Protein AF-A0A8H3UYU3-F1 (afdb_monomer_lite)

Sequence (303 aa):
MRRSTRKAIRHVLFFLLVLFLVIYLTTPTTPTSSKTFPWTKVQYKTTSTTLPPAQGKCPDLTSASKPALVVASVQADDKAWLIPLSKKYHTCIYTADTPPHPKEEEKTEEYLKTPKNRGNEAMTYLTFLIDNYSNIPHAGVVFVHGSRFAWHNDHPQYDNLALLRDLNIESALGEGRSYHSLRCDWSLSTCPSDVKPQGSLENKVQAALVPYDNRAVSDSLVPKSLARIFGNGVVPDAEMARSDTLKSQCCAQFVVSRAGIHQHSQGEYVALRQWLLDEGPGAATGNDKHAGRVLSYVWHIFF

InterPro domains:
  IPR021838 Protein of unknown function DUF3431 [PF11913] (69-303)

Foldseek 3Di:
DPPVVVVVVVVVVVVVVVVVVCCVQPVPPPPDPDQDFLQLFFPADFPDPDFDDQQQQQPPQAQAAAAEEQEQEAPPFDQVLCVVVVVRHSYRYEHEPDDPDDPPVPPDVRHGYFSHSFLGQLSSVLSCCQNCVNGRYQLWYWYYYRHQADPQQPDPRSGVSVLSVPDDSCVQCDPPRFKDASGPDCPPWQPDPPRAALCAPVLVVCCVVPVVPLVSVLSVCLQLLQCCGRVVVPDPSSGDDNRDHQTDDADQTMIGGSVLSVSYDSVSSSSLSSLGVHDDDSHADRDSSSSNRSVRSCVVVSD

Radius of gyration: 22.81 Å; chains: 1; bounding box: 74×45×66 Å

Organism: Venturia inaequalis (NCBI:txid5025)

Structure (mmCIF, N/CA/C/O backbone):
data_AF-A0A8H3UYU3-F1
#
_entry.id   AF-A0A8H3UYU3-F1
#
loop_
_atom_site.group_PDB
_atom_site.id
_atom_site.type_symbol
_atom_site.label_atom_id
_atom_site.label_alt_id
_atom_site.label_comp_id
_atom_site.label_asym_id
_atom_site.label_entity_id
_atom_site.label_seq_id
_atom_site.pdbx_PDB_ins_code
_atom_site.Cartn_x
_atom_site.Cartn_y
_atom_site.Cartn_z
_atom_site.occupancy
_atom_site.B_iso_or_equiv
_atom_site.auth_seq_id
_atom_site.auth_comp_id
_atom_site.auth_asym_id
_atom_site.auth_atom_id
_atom_site.pdbx_PDB_model_num
ATOM 1 N N . MET A 1 1 ? 51.158 5.345 -40.116 1.00 57.22 1 MET A N 1
ATOM 2 C CA . MET A 1 1 ? 49.944 4.564 -40.477 1.00 57.22 1 MET A CA 1
ATOM 3 C C . MET A 1 1 ? 49.272 5.158 -41.707 1.00 57.22 1 MET A C 1
ATOM 5 O O . MET A 1 1 ? 48.954 6.343 -41.689 1.00 57.22 1 MET A O 1
ATOM 9 N N . ARG A 1 2 ? 49.029 4.353 -42.753 1.00 66.56 2 ARG A N 1
ATOM 10 C CA . ARG A 1 2 ? 48.279 4.778 -43.949 1.00 66.56 2 ARG A CA 1
ATOM 11 C C . ARG A 1 2 ? 46.836 5.153 -43.569 1.00 66.56 2 ARG A C 1
ATOM 13 O O . ARG A 1 2 ? 46.230 4.532 -42.698 1.00 66.56 2 ARG A O 1
ATOM 20 N N . ARG A 1 3 ? 46.271 6.171 -44.230 1.00 69.75 3 ARG A N 1
ATOM 21 C CA . ARG A 1 3 ? 44.915 6.715 -43.976 1.00 69.75 3 ARG A CA 1
ATOM 22 C C . ARG A 1 3 ? 43.816 5.639 -44.042 1.00 69.75 3 ARG A C 1
ATOM 24 O O . ARG A 1 3 ? 42.848 5.718 -43.292 1.00 69.75 3 ARG A O 1
ATOM 31 N N . SER A 1 4 ? 44.010 4.617 -44.879 1.00 72.94 4 SER A N 1
ATOM 32 C CA . SER A 1 4 ? 43.146 3.431 -44.984 1.00 72.94 4 SER A CA 1
ATOM 33 C C . SER A 1 4 ? 43.140 2.587 -43.698 1.00 72.94 4 SER A C 1
ATOM 35 O O . SER A 1 4 ? 42.078 2.303 -43.151 1.00 72.94 4 SER A O 1
ATOM 37 N N . THR A 1 5 ? 44.313 2.309 -43.119 1.00 77.44 5 THR A N 1
ATOM 38 C CA . THR A 1 5 ? 44.453 1.551 -41.863 1.00 77.44 5 THR A CA 1
ATOM 39 C C . THR A 1 5 ? 43.766 2.254 -40.688 1.00 77.44 5 THR A C 1
ATOM 41 O O . THR A 1 5 ? 43.116 1.610 -39.873 1.00 77.44 5 THR A O 1
ATOM 44 N N . ARG A 1 6 ? 43.835 3.595 -40.622 1.00 78.56 6 ARG A N 1
ATOM 45 C CA . ARG A 1 6 ? 43.120 4.385 -39.599 1.00 78.56 6 ARG A CA 1
ATOM 46 C C . ARG A 1 6 ? 41.596 4.296 -39.742 1.00 78.56 6 ARG A C 1
ATOM 48 O O . ARG A 1 6 ? 40.905 4.273 -38.730 1.00 78.56 6 ARG A O 1
ATOM 55 N N . LYS A 1 7 ? 41.064 4.249 -40.970 1.00 82.62 7 LYS A N 1
ATOM 56 C CA . LYS A 1 7 ? 39.621 4.061 -41.213 1.00 82.62 7 LYS A CA 1
ATOM 57 C C . LYS A 1 7 ? 39.169 2.652 -40.823 1.00 82.62 7 LYS A C 1
ATOM 59 O O . LYS A 1 7 ? 38.184 2.525 -40.109 1.00 82.62 7 LYS A O 1
ATOM 64 N N . ALA A 1 8 ? 39.921 1.624 -41.216 1.00 87.94 8 ALA A N 1
ATOM 65 C CA . ALA A 1 8 ? 39.623 0.237 -40.863 1.00 87.94 8 ALA A CA 1
ATOM 66 C C . ALA A 1 8 ? 39.569 0.031 -39.339 1.00 87.94 8 ALA A C 1
ATOM 68 O O . ALA A 1 8 ? 38.596 -0.516 -38.832 1.00 87.94 8 ALA A O 1
ATOM 69 N N . ILE A 1 9 ? 40.544 0.569 -38.597 1.00 90.88 9 ILE A N 1
ATOM 70 C CA . ILE A 1 9 ? 40.553 0.500 -37.127 1.00 90.88 9 ILE A CA 1
ATOM 71 C C . ILE A 1 9 ? 39.320 1.185 -36.525 1.00 90.88 9 ILE A C 1
ATOM 73 O O . ILE A 1 9 ? 38.712 0.639 -35.612 1.00 90.88 9 ILE A O 1
ATOM 77 N N . ARG A 1 10 ? 38.895 2.343 -37.051 1.00 90.81 10 ARG A N 1
ATOM 78 C CA . ARG A 1 10 ? 37.675 3.021 -36.573 1.00 90.81 10 ARG A CA 1
ATOM 79 C C . ARG A 1 10 ? 36.416 2.181 -36.795 1.00 90.81 10 ARG A C 1
ATOM 81 O O . ARG A 1 10 ? 35.578 2.134 -35.902 1.00 90.81 10 ARG A O 1
ATOM 88 N N . HIS A 1 11 ? 36.289 1.514 -37.942 1.00 92.75 11 HIS A N 1
ATOM 89 C CA . HIS A 1 11 ? 35.148 0.634 -38.214 1.00 92.75 11 HIS A CA 1
ATOM 90 C C . HIS A 1 11 ? 35.149 -0.610 -37.323 1.00 92.75 11 HIS A C 1
ATOM 92 O O . HIS A 1 11 ? 34.101 -0.966 -36.798 1.00 92.75 11 HIS A O 1
ATOM 98 N N . VAL A 1 12 ? 36.315 -1.222 -37.094 1.00 94.62 12 VAL A N 1
ATOM 99 C CA . VAL A 1 12 ? 36.448 -2.372 -36.186 1.00 94.62 12 VAL A CA 1
ATOM 100 C C . VAL A 1 12 ? 36.109 -1.975 -34.751 1.00 94.62 12 VAL A C 1
ATOM 102 O O . VAL A 1 12 ? 35.332 -2.665 -34.105 1.00 94.62 12 VAL A O 1
ATOM 105 N N . LEU A 1 13 ? 36.617 -0.840 -34.262 1.00 94.56 13 LEU A N 1
ATOM 106 C CA . LEU A 1 13 ? 36.287 -0.345 -32.922 1.00 94.56 13 LEU A CA 1
ATOM 107 C C . LEU A 1 13 ? 34.793 -0.040 -32.776 1.00 94.56 13 LEU A C 1
ATOM 109 O O . LEU A 1 13 ? 34.201 -0.391 -31.761 1.00 94.56 13 LEU A O 1
ATOM 113 N N . PHE A 1 14 ? 34.174 0.571 -33.789 1.00 95.12 14 PHE A N 1
ATOM 114 C CA . PHE A 1 14 ? 32.733 0.815 -33.787 1.00 95.12 14 PHE A CA 1
ATOM 115 C C . PHE A 1 14 ? 31.937 -0.495 -33.775 1.00 95.12 14 PHE A C 1
ATOM 117 O O . PHE A 1 14 ? 31.020 -0.640 -32.975 1.00 95.12 14 PHE A O 1
ATOM 124 N N . PHE A 1 15 ? 32.318 -1.471 -34.603 1.00 95.12 15 PHE A N 1
ATOM 125 C CA . PHE A 1 15 ? 31.689 -2.790 -34.621 1.00 95.12 15 PHE A CA 1
ATOM 126 C C . PHE A 1 15 ? 31.822 -3.506 -33.274 1.00 95.12 15 PHE A C 1
ATOM 128 O O . PHE A 1 15 ? 30.828 -4.001 -32.759 1.00 95.12 15 PHE A O 1
ATOM 135 N N . LEU A 1 16 ? 33.014 -3.514 -32.671 1.00 95.38 16 LEU A N 1
ATOM 136 C CA . LEU A 1 16 ? 33.240 -4.117 -31.356 1.00 95.38 16 LEU A CA 1
ATOM 137 C C . LEU A 1 16 ? 32.441 -3.411 -30.258 1.00 95.38 16 LEU A C 1
ATOM 139 O O . LEU A 1 16 ? 31.923 -4.081 -29.373 1.00 95.38 16 LEU A O 1
ATOM 143 N N . LEU A 1 17 ? 32.297 -2.086 -30.326 1.00 95.38 17 LEU A N 1
ATOM 144 C CA . LEU A 1 17 ? 31.480 -1.324 -29.383 1.00 95.38 17 LEU A CA 1
ATOM 145 C C . LEU A 1 17 ? 29.992 -1.654 -29.529 1.00 95.38 17 LEU A C 1
ATOM 147 O O . LEU A 1 17 ? 29.320 -1.870 -28.525 1.00 95.38 17 LEU A O 1
ATOM 151 N N . VAL A 1 18 ? 29.483 -1.738 -30.762 1.00 93.69 18 VAL A N 1
ATOM 152 C CA . VAL A 1 18 ? 28.097 -2.152 -31.027 1.00 93.69 18 VAL A CA 1
ATOM 153 C C . VAL A 1 18 ? 27.876 -3.599 -30.591 1.00 93.69 18 VAL A C 1
ATOM 155 O O . VAL A 1 18 ? 26.893 -3.881 -29.919 1.00 93.69 18 VAL A O 1
ATOM 158 N N . LEU A 1 19 ? 28.799 -4.507 -30.908 1.00 92.50 19 LEU A N 1
ATOM 159 C CA . LEU A 1 19 ? 28.721 -5.910 -30.513 1.00 92.50 19 LEU A CA 1
ATOM 160 C C . LEU A 1 19 ? 28.755 -6.062 -28.989 1.00 92.50 19 LEU A C 1
ATOM 162 O O . LEU A 1 19 ? 27.924 -6.770 -28.433 1.00 92.50 19 LEU A O 1
ATOM 166 N N . PHE A 1 20 ? 29.660 -5.358 -28.307 1.00 91.50 20 PHE A N 1
ATOM 167 C CA . PHE A 1 20 ? 29.712 -5.322 -26.848 1.00 91.50 20 PHE A CA 1
ATOM 168 C C . PHE A 1 20 ? 28.412 -4.775 -26.259 1.00 91.50 20 PHE A C 1
ATOM 170 O O . PHE A 1 20 ? 27.893 -5.355 -25.312 1.00 91.50 20 PHE A O 1
ATOM 177 N N . LEU A 1 21 ? 27.857 -3.701 -26.829 1.00 87.88 21 LEU A N 1
ATOM 178 C CA . LEU A 1 21 ? 26.581 -3.141 -26.394 1.00 87.88 21 LEU A CA 1
ATOM 179 C C . LEU A 1 21 ? 25.443 -4.154 -26.569 1.00 87.88 21 LEU A C 1
ATOM 181 O O . LEU A 1 21 ? 24.669 -4.354 -25.641 1.00 87.88 21 LEU A O 1
ATOM 185 N N . VAL A 1 22 ? 25.357 -4.821 -27.723 1.00 84.75 22 VAL A N 1
ATOM 186 C CA . VAL A 1 22 ? 24.345 -5.854 -27.987 1.00 84.75 22 VAL A CA 1
ATOM 187 C C . VAL A 1 22 ? 24.498 -7.004 -27.001 1.00 84.75 22 VAL A C 1
ATOM 189 O O . VAL A 1 22 ? 23.516 -7.374 -26.369 1.00 84.75 22 VAL A O 1
ATOM 192 N N . ILE A 1 23 ? 25.712 -7.522 -26.797 1.00 82.94 23 ILE A N 1
ATOM 193 C CA . ILE A 1 23 ? 25.981 -8.578 -25.814 1.00 82.94 23 ILE A CA 1
ATOM 194 C C . ILE A 1 23 ? 25.587 -8.094 -24.416 1.00 82.94 23 ILE A C 1
ATOM 196 O O . ILE A 1 23 ? 24.805 -8.756 -23.754 1.00 82.94 23 ILE A O 1
ATOM 200 N N . TYR A 1 24 ? 26.024 -6.919 -23.972 1.00 81.31 24 TYR A N 1
ATOM 201 C CA . TYR A 1 24 ? 25.683 -6.384 -22.651 1.00 81.31 24 TYR A CA 1
ATOM 202 C C . TYR A 1 24 ? 24.169 -6.197 -22.445 1.00 81.31 24 TYR A C 1
ATOM 204 O O . TYR A 1 24 ? 23.663 -6.420 -21.348 1.00 81.31 24 TYR A O 1
ATOM 212 N N . LEU A 1 25 ? 23.438 -5.797 -23.489 1.00 73.94 25 LEU A N 1
ATOM 213 C CA . LEU A 1 25 ? 21.986 -5.610 -23.438 1.00 73.94 25 LEU A CA 1
ATOM 214 C C . LEU A 1 25 ? 21.196 -6.923 -23.530 1.00 73.94 25 LEU A C 1
ATOM 216 O O . LEU A 1 25 ? 20.076 -6.974 -23.029 1.00 73.94 25 LEU A O 1
ATOM 220 N N . THR A 1 26 ? 21.748 -7.952 -24.179 1.00 70.88 26 THR A N 1
ATOM 221 C CA . THR A 1 26 ? 21.052 -9.223 -24.453 1.00 70.88 26 THR A CA 1
ATOM 222 C C . THR A 1 26 ? 21.511 -10.380 -23.583 1.00 70.88 26 THR A C 1
ATOM 224 O O . THR A 1 26 ? 20.777 -11.357 -23.487 1.00 70.88 26 THR A O 1
ATOM 227 N N . THR A 1 27 ? 22.681 -10.294 -22.945 1.00 69.12 27 THR A N 1
ATOM 228 C CA . THR A 1 27 ? 23.177 -11.344 -22.053 1.00 69.12 27 THR A CA 1
ATOM 229 C C . THR A 1 27 ? 22.272 -11.362 -20.827 1.00 69.12 27 THR A C 1
ATOM 231 O O . THR A 1 27 ? 22.306 -10.410 -20.039 1.00 69.12 27 THR A O 1
ATOM 234 N N . PRO A 1 28 ? 21.446 -12.408 -20.645 1.00 59.50 28 PRO A N 1
ATOM 235 C CA . PRO A 1 28 ? 20.700 -12.544 -19.414 1.00 59.50 28 PRO A CA 1
ATOM 236 C C . PRO A 1 28 ? 21.730 -12.719 -18.301 1.00 59.50 28 PRO A C 1
ATOM 238 O O . PRO A 1 28 ? 22.610 -13.577 -18.393 1.00 59.50 28 PRO A O 1
ATOM 241 N N . THR A 1 29 ? 21.655 -11.900 -17.253 1.00 60.38 29 THR A N 1
ATOM 242 C CA . THR A 1 29 ? 22.331 -12.227 -15.999 1.00 60.38 29 THR A CA 1
ATOM 243 C C . THR A 1 29 ? 21.818 -13.604 -15.605 1.00 60.38 29 THR A C 1
ATOM 245 O O . THR A 1 29 ? 20.624 -13.766 -15.357 1.00 60.38 29 THR A O 1
ATOM 248 N N . THR A 1 30 ? 22.689 -14.611 -15.662 1.00 52.09 30 THR A N 1
ATOM 249 C CA . THR A 1 30 ? 22.363 -15.993 -15.303 1.00 52.09 30 THR A CA 1
ATOM 250 C C . THR A 1 30 ? 21.593 -15.989 -13.984 1.00 52.09 30 THR A C 1
ATOM 252 O O . THR A 1 30 ? 22.063 -15.339 -13.046 1.00 52.09 30 THR A O 1
ATOM 255 N N . PRO A 1 31 ? 20.437 -16.672 -13.883 1.00 49.88 31 PRO A N 1
ATOM 256 C CA . PRO A 1 31 ? 19.705 -16.784 -12.630 1.00 49.88 31 PRO A CA 1
ATOM 257 C C . PRO A 1 31 ? 20.516 -17.673 -11.682 1.00 49.88 31 PRO A C 1
ATOM 259 O O . PRO A 1 31 ? 20.350 -18.888 -11.620 1.00 49.88 31 PRO A O 1
ATOM 262 N N . THR A 1 32 ? 21.476 -17.075 -10.990 1.00 50.34 32 THR A N 1
ATOM 263 C CA . THR A 1 32 ? 22.204 -17.703 -9.895 1.00 50.34 32 THR A CA 1
ATOM 264 C C . THR A 1 32 ? 21.312 -17.676 -8.669 1.00 50.34 32 THR A C 1
ATOM 266 O O . THR A 1 32 ? 21.098 -16.595 -8.130 1.00 50.34 32 THR A O 1
ATOM 269 N N . SER A 1 33 ? 20.826 -18.856 -8.265 1.00 57.41 33 SER A N 1
ATOM 270 C CA . SER A 1 33 ? 20.099 -19.122 -7.013 1.00 57.41 33 SER A CA 1
ATOM 271 C C . SER A 1 33 ? 18.907 -18.188 -6.726 1.00 57.41 33 SER A C 1
ATOM 273 O O . SER A 1 33 ? 18.577 -17.276 -7.480 1.00 57.41 33 SER A O 1
ATOM 275 N N . SER A 1 34 ? 18.160 -18.455 -5.655 1.00 68.56 34 SER A N 1
ATOM 276 C CA . SER A 1 34 ? 17.159 -17.512 -5.158 1.00 68.56 34 SER A CA 1
ATOM 277 C C . SER A 1 34 ? 17.875 -16.237 -4.700 1.00 68.56 34 SER A C 1
ATOM 279 O O . SER A 1 34 ? 18.402 -16.186 -3.588 1.00 68.56 34 SER A O 1
ATOM 281 N N . LYS A 1 35 ? 17.941 -15.222 -5.565 1.00 77.56 35 LYS A N 1
ATOM 282 C CA . LYS A 1 35 ? 18.477 -13.908 -5.210 1.00 77.56 35 LYS A CA 1
ATOM 283 C C . LYS A 1 35 ? 17.633 -13.319 -4.079 1.00 77.56 35 LYS A C 1
ATOM 285 O O . LYS A 1 35 ? 16.435 -13.104 -4.240 1.00 77.56 35 LYS A O 1
ATOM 290 N N . THR A 1 36 ? 18.256 -13.074 -2.935 1.00 85.88 36 THR A N 1
ATOM 291 C CA . THR A 1 36 ? 17.624 -12.445 -1.770 1.00 85.88 36 THR A CA 1
ATOM 292 C C . THR A 1 36 ? 17.921 -10.954 -1.753 1.00 85.88 36 THR A C 1
ATOM 294 O O . THR A 1 36 ? 19.071 -10.557 -1.938 1.00 85.88 36 THR A O 1
ATOM 297 N N . PHE A 1 37 ? 16.904 -10.135 -1.485 1.00 88.62 37 PHE A N 1
ATOM 298 C CA . PHE A 1 37 ? 17.055 -8.691 -1.309 1.00 88.62 37 PHE A CA 1
ATOM 299 C C . PHE A 1 37 ? 17.008 -8.318 0.177 1.00 88.62 37 PHE A C 1
ATOM 301 O O . PHE A 1 37 ? 16.218 -8.902 0.922 1.00 88.62 37 PHE A O 1
ATOM 308 N N . PRO A 1 38 ? 17.790 -7.322 0.630 1.00 88.81 38 PRO A N 1
ATOM 309 C CA . PRO A 1 38 ? 17.800 -6.868 2.020 1.00 88.81 38 PRO A CA 1
ATOM 310 C C . PRO A 1 38 ? 16.620 -5.923 2.332 1.00 88.81 38 PRO A C 1
ATOM 312 O O . PRO A 1 38 ? 16.797 -4.866 2.935 1.00 88.81 38 PRO A O 1
ATOM 315 N N . TRP A 1 39 ? 15.402 -6.273 1.911 1.00 92.06 39 TRP A N 1
ATOM 316 C CA . TRP A 1 39 ? 14.184 -5.470 2.114 1.00 92.06 39 TRP A CA 1
ATOM 317 C C . TRP A 1 39 ? 13.491 -5.766 3.447 1.00 92.06 39 TRP A C 1
ATOM 319 O O . TRP A 1 39 ? 12.272 -5.793 3.544 1.00 92.06 39 TRP A O 1
ATOM 329 N N . THR A 1 40 ? 14.277 -6.004 4.493 1.00 90.19 40 THR A N 1
ATOM 330 C CA . THR A 1 40 ? 13.761 -6.407 5.808 1.00 90.19 40 THR A CA 1
ATOM 331 C C . THR A 1 40 ? 13.401 -5.223 6.700 1.00 90.19 40 THR A C 1
ATOM 333 O O . THR A 1 40 ? 12.807 -5.415 7.754 1.00 90.19 40 THR A O 1
ATOM 336 N N . LYS A 1 41 ? 13.816 -4.003 6.336 1.00 92.94 41 LYS A N 1
ATOM 337 C CA . LYS A 1 41 ? 13.610 -2.800 7.148 1.00 92.94 41 LYS A CA 1
ATOM 338 C C . LYS A 1 41 ? 13.485 -1.554 6.286 1.00 92.94 41 LYS A C 1
ATOM 340 O O . LYS A 1 41 ? 14.305 -1.343 5.391 1.00 92.94 41 LYS A O 1
ATOM 345 N N . VAL A 1 42 ? 12.533 -0.679 6.606 1.00 94.94 42 VAL A N 1
ATOM 346 C CA . VAL A 1 42 ? 12.457 0.650 5.975 1.00 94.94 42 VAL A CA 1
ATOM 347 C C . VAL A 1 42 ? 13.621 1.514 6.460 1.00 94.94 42 VAL A C 1
ATOM 349 O O . VAL A 1 42 ? 13.776 1.763 7.655 1.00 94.94 42 VAL A O 1
ATOM 352 N N . GLN A 1 43 ? 14.445 1.981 5.524 1.00 94.00 43 GLN A N 1
ATOM 353 C CA . GLN A 1 43 ? 15.627 2.809 5.790 1.00 94.00 43 GLN A CA 1
ATOM 354 C C . GLN A 1 43 ? 15.479 4.255 5.307 1.00 94.00 43 GLN A C 1
ATOM 356 O O . GLN A 1 43 ? 16.403 5.051 5.491 1.00 94.00 43 GLN A O 1
ATOM 361 N N . TYR A 1 44 ? 14.346 4.604 4.690 1.00 94.69 44 TYR A N 1
ATOM 362 C CA . TYR A 1 44 ? 14.074 5.965 4.241 1.00 94.69 44 TYR A CA 1
ATOM 363 C C . TYR A 1 44 ? 14.222 6.974 5.387 1.00 94.69 44 TYR A C 1
ATOM 365 O O . TYR A 1 44 ? 13.660 6.795 6.470 1.00 94.69 44 TYR A O 1
ATOM 373 N N . LYS A 1 45 ? 14.970 8.054 5.140 1.00 93.38 45 LYS A N 1
ATOM 374 C CA . LYS A 1 45 ? 15.143 9.156 6.090 1.00 93.38 45 LYS A CA 1
ATOM 375 C C . LYS A 1 45 ? 14.399 10.384 5.597 1.00 93.38 45 LYS A C 1
ATOM 377 O O . LYS A 1 45 ? 14.752 10.947 4.565 1.00 93.38 45 LYS A O 1
ATOM 382 N N . THR A 1 46 ? 13.404 10.796 6.375 1.00 92.88 46 THR A N 1
ATOM 383 C CA . THR A 1 46 ? 12.636 12.012 6.111 1.00 92.88 46 THR A CA 1
ATOM 384 C C . THR A 1 46 ? 13.528 13.248 6.146 1.00 92.88 46 THR A C 1
ATOM 386 O O . THR A 1 46 ? 14.386 13.372 7.023 1.00 92.88 46 THR A O 1
ATOM 389 N N . THR A 1 47 ? 13.308 14.174 5.215 1.00 89.56 47 THR A N 1
ATOM 390 C CA . THR A 1 47 ? 13.894 15.524 5.287 1.00 89.56 47 THR A CA 1
ATOM 391 C C . THR A 1 47 ? 12.989 16.502 6.027 1.00 89.56 47 THR A C 1
ATOM 393 O O . THR A 1 47 ? 13.436 17.590 6.386 1.00 89.56 47 THR A O 1
ATOM 396 N N . SER A 1 48 ? 11.724 16.137 6.258 1.00 92.00 48 SER A N 1
ATOM 397 C CA . SER A 1 48 ? 10.796 16.965 7.024 1.00 92.00 48 SER A CA 1
ATOM 398 C C . SER A 1 48 ? 11.218 17.065 8.490 1.00 92.00 48 SER A C 1
ATOM 400 O O . SER A 1 48 ? 11.510 16.057 9.135 1.00 92.00 48 SER A O 1
ATOM 402 N N . THR A 1 49 ? 11.198 18.286 9.024 1.00 90.69 49 THR A N 1
ATOM 403 C CA . THR A 1 49 ? 11.444 18.584 10.443 1.00 90.69 49 THR A CA 1
ATOM 404 C C . THR A 1 49 ? 10.203 18.375 11.309 1.00 90.69 49 THR A C 1
ATOM 406 O O . THR A 1 49 ? 10.317 18.265 12.529 1.00 90.69 49 THR A O 1
ATOM 409 N N . THR A 1 50 ? 9.022 18.302 10.694 1.00 93.56 50 THR A N 1
ATOM 410 C CA . THR A 1 50 ? 7.737 18.085 11.363 1.00 93.56 50 THR A CA 1
ATOM 411 C C . THR A 1 50 ? 7.012 16.888 10.757 1.00 93.56 50 THR A C 1
ATOM 413 O O . THR A 1 50 ? 7.050 16.649 9.549 1.00 93.56 50 THR A O 1
ATOM 416 N N . LEU A 1 51 ? 6.352 16.106 11.609 1.00 94.62 51 LEU A N 1
ATOM 417 C CA . LEU A 1 51 ? 5.518 14.984 11.185 1.00 94.62 51 LEU A CA 1
ATOM 418 C C . LEU A 1 51 ? 4.041 15.367 11.315 1.00 94.62 51 LEU A C 1
ATOM 420 O O . LEU A 1 51 ? 3.693 16.089 12.255 1.00 94.62 51 LEU A O 1
ATOM 424 N N . PRO A 1 52 ? 3.160 14.877 10.424 1.00 92.94 52 PRO A N 1
ATOM 425 C CA . PRO A 1 52 ? 1.729 15.084 10.586 1.00 92.94 52 PRO A CA 1
ATOM 426 C C . PRO A 1 52 ? 1.233 14.517 11.926 1.00 92.94 52 PRO A C 1
ATOM 428 O O . PRO A 1 52 ? 1.666 13.419 12.304 1.00 92.94 52 PRO A O 1
ATOM 431 N N . PRO A 1 53 ? 0.328 15.221 12.630 1.00 91.19 53 PRO A N 1
ATOM 432 C CA . PRO A 1 53 ? -0.270 14.714 13.859 1.00 91.19 53 PRO A CA 1
ATOM 433 C C . PRO A 1 53 ? -1.126 13.470 13.586 1.00 91.19 53 PRO A C 1
ATOM 435 O O . PRO A 1 53 ? -1.560 13.229 12.457 1.00 91.19 53 PRO A O 1
ATOM 438 N N . ALA A 1 54 ? -1.388 12.691 14.636 1.00 90.44 54 ALA A N 1
ATOM 439 C CA . ALA A 1 54 ? -2.324 11.575 14.564 1.00 90.44 54 ALA A CA 1
ATOM 440 C C . ALA A 1 54 ? -3.753 12.103 14.363 1.00 90.44 54 ALA A C 1
ATOM 442 O O . ALA A 1 54 ? -4.220 12.958 15.115 1.00 90.44 54 ALA A O 1
ATOM 443 N N . GLN A 1 55 ? -4.444 11.586 13.353 1.00 88.19 55 GLN A N 1
ATOM 444 C CA . GLN A 1 55 ? -5.811 11.993 12.985 1.00 88.19 55 GLN A CA 1
ATOM 445 C C . GLN A 1 55 ? -6.623 10.855 12.346 1.00 88.19 55 GLN A C 1
ATOM 447 O O . GLN A 1 55 ? -7.714 11.056 11.813 1.00 88.19 55 GLN A O 1
ATOM 452 N N . GLY A 1 56 ? -6.076 9.647 12.404 1.00 91.19 56 GLY A N 1
ATOM 453 C CA . GLY A 1 56 ? -6.662 8.417 11.918 1.00 91.19 56 GLY A CA 1
ATOM 454 C C . GLY A 1 56 ? -6.800 7.362 13.005 1.00 91.19 56 GLY A C 1
ATOM 455 O O . GLY A 1 56 ? -6.757 6.172 12.698 1.00 91.19 56 GLY A O 1
ATOM 456 N N . LYS A 1 57 ? -6.931 7.763 14.271 1.00 93.81 57 LYS A N 1
ATOM 457 C CA . LYS A 1 57 ? -7.203 6.833 15.369 1.00 93.81 57 LYS A CA 1
ATOM 458 C C . LYS A 1 57 ? -8.648 6.345 15.265 1.00 93.81 57 LYS A C 1
ATOM 460 O O . LYS A 1 57 ? -9.569 7.137 15.428 1.00 93.81 57 LYS A O 1
ATOM 465 N N . CYS A 1 58 ? -8.833 5.062 14.979 1.00 94.50 58 CYS A N 1
ATOM 466 C CA . CYS A 1 58 ? -10.150 4.464 14.802 1.00 94.50 58 CYS A CA 1
ATOM 467 C C . CYS A 1 58 ? -10.870 4.368 16.162 1.00 94.50 58 CYS A C 1
ATOM 469 O O . CYS A 1 58 ? -10.301 3.783 17.092 1.00 94.50 58 CYS A O 1
ATOM 471 N N . PRO A 1 59 ? -12.082 4.941 16.308 1.00 93.12 59 PRO A N 1
ATOM 472 C CA . PRO A 1 59 ? -12.830 4.914 17.560 1.00 93.12 59 PRO A CA 1
ATOM 473 C C . PRO A 1 59 ? -13.055 3.491 18.059 1.00 93.12 59 PRO A C 1
ATOM 475 O O . PRO A 1 59 ? -13.277 2.572 17.267 1.00 93.12 59 PRO A O 1
ATOM 478 N N . ASP A 1 60 ? -12.953 3.322 19.378 1.00 93.88 60 ASP A N 1
ATOM 479 C CA . ASP A 1 60 ? -13.204 2.075 20.112 1.00 93.88 60 ASP A CA 1
ATOM 480 C C . ASP A 1 60 ? -12.397 0.846 19.658 1.00 93.88 60 ASP A C 1
ATOM 482 O O . ASP A 1 60 ? -12.628 -0.269 20.130 1.00 93.88 60 ASP A O 1
ATOM 486 N N . LEU A 1 61 ? -11.409 1.029 18.776 1.00 96.19 61 LEU A N 1
ATOM 487 C CA . LEU A 1 61 ? -10.561 -0.052 18.308 1.00 96.19 61 LEU A CA 1
ATOM 488 C C . LEU A 1 61 ? -9.578 -0.461 19.408 1.00 96.19 61 LEU A C 1
ATOM 490 O O . LEU A 1 61 ? -8.759 0.329 19.890 1.00 96.19 61 LEU A O 1
ATOM 494 N N . THR A 1 62 ? -9.626 -1.739 19.760 1.00 96.81 62 THR A N 1
ATOM 495 C CA . THR A 1 62 ? -8.745 -2.372 20.744 1.00 96.81 62 THR A CA 1
ATOM 496 C C . THR A 1 62 ? -8.188 -3.687 20.208 1.00 96.81 62 THR A C 1
ATOM 498 O O . THR A 1 62 ? -8.762 -4.302 19.309 1.00 96.81 62 THR A O 1
ATOM 501 N N . SER A 1 63 ? -7.122 -4.195 20.829 1.00 94.81 63 SER A N 1
ATOM 502 C CA . SER A 1 63 ? -6.527 -5.491 20.472 1.00 94.81 63 SER A CA 1
ATOM 503 C C . SER A 1 63 ? -7.520 -6.665 20.540 1.00 94.81 63 SER A C 1
ATOM 505 O O . SER A 1 63 ? -7.342 -7.649 19.827 1.00 94.81 63 SER A O 1
ATOM 507 N N . ALA A 1 64 ? -8.565 -6.564 21.370 1.00 94.38 64 ALA A N 1
ATOM 508 C CA . ALA A 1 64 ? -9.608 -7.582 21.543 1.00 94.38 64 ALA A CA 1
ATOM 509 C C . ALA A 1 64 ? -10.812 -7.406 20.596 1.00 94.38 64 ALA A C 1
ATOM 511 O O . ALA A 1 64 ? -11.780 -8.159 20.681 1.00 94.38 64 ALA A O 1
ATOM 512 N N . SER A 1 65 ? -10.782 -6.402 19.718 1.00 95.56 65 SER A N 1
ATOM 513 C CA . SER A 1 65 ? -11.874 -6.144 18.780 1.00 95.56 65 SER A CA 1
ATOM 514 C C . SER A 1 65 ? -12.003 -7.260 17.741 1.00 95.56 65 SER A C 1
ATOM 516 O O . SER A 1 65 ? -11.089 -8.059 17.523 1.00 95.56 65 SER A O 1
ATOM 518 N N . LYS A 1 66 ? -13.143 -7.262 17.041 1.00 97.56 66 LYS A N 1
ATOM 519 C CA . LYS A 1 66 ? -13.305 -7.959 15.757 1.00 97.56 66 LYS A CA 1
ATOM 520 C C . LYS A 1 66 ? -12.167 -7.580 14.794 1.00 97.56 66 LYS A C 1
ATOM 522 O O . LYS A 1 66 ? -11.556 -6.522 14.975 1.00 97.56 66 LYS A O 1
ATOM 527 N N . PRO A 1 67 ? -11.926 -8.374 13.735 1.00 98.25 67 PRO A N 1
ATOM 528 C CA . PRO A 1 67 ? -11.012 -7.974 12.676 1.00 98.25 67 PRO A CA 1
ATOM 529 C C . PRO A 1 67 ? -11.326 -6.555 12.192 1.00 98.25 67 PRO A C 1
ATOM 531 O O . PRO A 1 67 ? -12.490 -6.227 11.935 1.00 98.25 67 PRO A O 1
ATOM 534 N N . ALA A 1 68 ? -10.305 -5.709 12.086 1.00 98.56 68 ALA A N 1
ATOM 535 C CA . ALA A 1 68 ? -10.500 -4.354 11.587 1.00 98.56 68 ALA A CA 1
ATOM 536 C C . ALA A 1 68 ? -10.735 -4.392 10.072 1.00 98.56 68 ALA A C 1
ATOM 538 O O . ALA A 1 68 ? -9.994 -5.060 9.355 1.00 98.56 68 ALA A O 1
ATOM 539 N N . LEU A 1 69 ? -11.742 -3.670 9.584 1.00 98.62 69 LEU A N 1
ATOM 540 C CA . LEU A 1 69 ? -11.961 -3.434 8.158 1.00 98.62 69 LEU A CA 1
ATOM 541 C C . LEU A 1 69 ? -11.593 -1.988 7.843 1.00 98.62 69 LEU A C 1
ATOM 543 O O . LEU A 1 69 ? -12.348 -1.068 8.150 1.00 98.62 69 LEU A O 1
ATOM 547 N N . VAL A 1 70 ? -10.419 -1.799 7.254 1.00 98.38 70 VAL A N 1
ATOM 548 C CA . VAL A 1 70 ? -9.860 -0.495 6.908 1.00 98.38 70 VAL A CA 1
ATOM 549 C C . VAL A 1 70 ? -10.223 -0.171 5.468 1.00 98.38 70 VAL A C 1
ATOM 551 O O . VAL A 1 70 ? -9.770 -0.835 4.533 1.00 98.38 70 VAL A O 1
ATOM 554 N N . VAL A 1 71 ? -11.039 0.864 5.294 1.00 97.62 71 VAL A N 1
ATOM 555 C CA . VAL A 1 71 ? -11.591 1.240 3.992 1.00 97.62 71 VAL A CA 1
ATOM 556 C C . VAL A 1 71 ? -10.985 2.563 3.541 1.00 97.62 71 VAL A C 1
ATOM 558 O O . VAL A 1 71 ? -11.157 3.585 4.208 1.00 97.62 71 VAL A O 1
ATOM 561 N N . ALA A 1 72 ? -10.289 2.545 2.404 1.00 96.75 72 ALA A N 1
ATOM 562 C CA . ALA A 1 72 ? -9.804 3.747 1.734 1.00 96.75 72 ALA A CA 1
ATOM 563 C C . ALA A 1 72 ? -10.872 4.292 0.784 1.00 96.75 72 ALA A C 1
ATOM 565 O O . ALA A 1 72 ? -11.096 3.733 -0.286 1.00 96.75 72 ALA A O 1
ATOM 566 N N . SER A 1 73 ? -11.532 5.373 1.190 1.00 94.69 73 SER A N 1
ATOM 567 C CA . SER A 1 73 ? -12.687 5.942 0.501 1.00 94.69 73 SER A CA 1
ATOM 568 C C . SER A 1 73 ? -12.466 7.412 0.134 1.00 94.69 73 SER A C 1
ATOM 570 O O . SER A 1 73 ? -11.593 8.090 0.683 1.00 94.69 73 SER A O 1
ATOM 572 N N . VAL A 1 74 ? -13.275 7.903 -0.798 1.00 92.50 74 VAL A N 1
ATOM 573 C CA . VAL A 1 74 ? -13.451 9.320 -1.127 1.00 92.50 74 VAL A CA 1
ATOM 574 C C . VAL A 1 74 ? -14.879 9.770 -0.809 1.00 92.50 74 VAL A C 1
ATOM 576 O O . VAL A 1 74 ? -15.769 8.947 -0.601 1.00 92.50 74 VAL A O 1
ATOM 579 N N . GLN A 1 75 ? -15.132 11.078 -0.770 1.00 89.50 75 GLN A N 1
ATOM 580 C CA . GLN A 1 75 ? -16.462 11.624 -0.472 1.00 89.50 75 GLN A CA 1
ATOM 581 C C . GLN A 1 75 ? -17.547 11.125 -1.434 1.00 89.50 75 GLN A C 1
ATOM 583 O O . GLN A 1 75 ? -18.696 10.983 -1.028 1.00 89.50 75 GLN A O 1
ATOM 588 N N . ALA A 1 76 ? -17.183 10.853 -2.689 1.00 90.44 76 ALA A N 1
ATOM 589 C CA . ALA A 1 76 ? -18.104 10.375 -3.716 1.00 90.44 76 ALA A CA 1
ATOM 590 C C . ALA A 1 76 ? -18.539 8.907 -3.542 1.00 90.44 76 ALA A C 1
ATOM 592 O O . ALA A 1 76 ? -19.491 8.485 -4.200 1.00 90.44 76 ALA A O 1
ATOM 593 N N . ASP A 1 77 ? -17.858 8.121 -2.703 1.00 91.50 77 ASP A N 1
ATOM 594 C CA . ASP A 1 77 ? -18.224 6.721 -2.493 1.00 91.50 77 ASP A CA 1
ATOM 595 C C . ASP A 1 77 ? -19.469 6.601 -1.606 1.00 91.50 77 ASP A C 1
ATOM 597 O O . ASP A 1 77 ? -19.569 7.229 -0.547 1.00 91.50 77 ASP A O 1
ATOM 601 N N . ASP A 1 78 ? -20.378 5.698 -1.978 1.00 92.25 78 ASP A N 1
ATOM 602 C CA . ASP A 1 78 ? -21.405 5.219 -1.056 1.00 92.25 78 ASP A CA 1
ATOM 603 C C . ASP A 1 78 ? -20.757 4.340 0.023 1.00 92.25 78 ASP A C 1
ATOM 605 O O . ASP A 1 78 ? -20.046 3.383 -0.280 1.00 92.25 78 ASP A O 1
ATOM 609 N N . LYS A 1 79 ? -21.025 4.653 1.292 1.00 92.00 79 LYS A N 1
ATOM 610 C CA . LYS A 1 79 ? -20.501 3.935 2.466 1.00 92.00 79 LYS A CA 1
ATOM 611 C C . LYS A 1 79 ? -21.564 3.046 3.116 1.00 92.00 79 LYS A C 1
ATOM 613 O O . LYS A 1 79 ? -21.229 2.196 3.940 1.00 92.00 79 LYS A O 1
ATOM 618 N N . ALA A 1 80 ? -22.839 3.191 2.742 1.00 94.38 80 ALA A N 1
ATOM 619 C CA . ALA A 1 80 ? -23.949 2.474 3.368 1.00 94.38 80 ALA A CA 1
ATOM 620 C C . ALA A 1 80 ? -23.860 0.955 3.158 1.00 94.38 80 ALA A C 1
ATOM 622 O O . ALA A 1 80 ? -24.283 0.176 4.015 1.00 94.38 80 ALA A O 1
ATOM 623 N N . TRP A 1 81 ? -23.240 0.507 2.062 1.00 95.69 81 TRP A N 1
ATOM 624 C CA . TRP A 1 81 ? -23.034 -0.917 1.795 1.00 95.69 81 TRP A CA 1
ATOM 625 C C . TRP A 1 81 ? -22.127 -1.624 2.813 1.00 95.69 81 TRP A C 1
ATOM 627 O O . TRP A 1 81 ? -22.147 -2.852 2.876 1.00 95.69 81 TRP A O 1
ATOM 637 N N . LEU A 1 82 ? -21.363 -0.884 3.624 1.00 95.88 82 LEU A N 1
ATOM 638 C CA . LEU A 1 82 ? -20.516 -1.430 4.690 1.00 95.88 82 LEU A CA 1
ATOM 639 C C . LEU A 1 82 ? -21.306 -1.736 5.972 1.00 95.88 82 LEU A C 1
ATOM 641 O O . LEU A 1 82 ? -20.844 -2.515 6.804 1.00 95.88 82 LEU A O 1
ATOM 645 N N . ILE A 1 83 ? -22.506 -1.168 6.142 1.00 95.38 83 ILE A N 1
ATOM 646 C CA . ILE A 1 83 ? -23.331 -1.340 7.350 1.00 95.38 83 ILE A CA 1
ATOM 647 C C . ILE A 1 83 ? -23.593 -2.827 7.668 1.00 95.38 83 ILE A C 1
ATOM 649 O O . ILE A 1 83 ? -23.398 -3.223 8.823 1.00 95.38 83 ILE A O 1
ATOM 653 N N . PRO A 1 84 ? -23.954 -3.700 6.701 1.00 97.19 84 PRO A N 1
ATOM 654 C CA . PRO A 1 84 ? -24.163 -5.126 6.968 1.00 97.19 84 PRO A CA 1
ATOM 655 C C . PRO A 1 84 ? -22.913 -5.865 7.472 1.00 97.19 84 PRO A C 1
ATOM 657 O O . PRO A 1 84 ? -23.039 -6.895 8.135 1.00 97.19 84 PRO A O 1
ATOM 660 N N . LEU A 1 85 ? -21.711 -5.348 7.191 1.00 97.50 85 LEU A N 1
ATOM 661 C CA . LEU A 1 85 ? -20.436 -5.943 7.606 1.00 97.50 85 LEU A CA 1
ATOM 662 C C . LEU A 1 85 ? -20.083 -5.650 9.071 1.00 97.50 85 LEU A C 1
ATOM 664 O O . LEU A 1 85 ? -19.236 -6.338 9.642 1.00 97.50 85 LEU A O 1
ATOM 668 N N . SER A 1 86 ? -20.772 -4.700 9.712 1.00 95.19 86 SER A N 1
ATOM 669 C CA . SER A 1 86 ? -20.534 -4.291 11.105 1.00 95.19 86 SER A CA 1
ATOM 670 C C . SER A 1 86 ? -20.637 -5.433 12.119 1.00 95.19 86 SER A C 1
ATOM 672 O O . SER A 1 86 ? -20.012 -5.370 13.172 1.00 95.19 86 SER A O 1
ATOM 674 N N . LYS A 1 87 ? -21.377 -6.510 11.830 1.00 95.88 87 LYS A N 1
ATOM 675 C CA . LYS A 1 87 ? -21.435 -7.687 12.716 1.00 95.88 87 LYS A CA 1
ATOM 676 C C . LYS A 1 87 ? -20.135 -8.492 12.712 1.00 95.88 87 LYS A C 1
ATOM 678 O O . LYS A 1 87 ? -19.767 -9.046 13.742 1.00 95.88 87 LYS A O 1
ATOM 683 N N . LYS A 1 88 ? -19.445 -8.540 11.572 1.00 97.88 88 LYS A N 1
ATOM 684 C CA . LYS A 1 88 ? -18.230 -9.338 11.360 1.00 97.88 88 LYS A CA 1
ATOM 685 C C . LYS A 1 88 ? -16.951 -8.535 11.596 1.00 97.88 88 LYS A C 1
ATOM 687 O O . LYS A 1 88 ? -15.976 -9.089 12.089 1.00 97.88 88 LYS A O 1
ATOM 692 N N . TYR A 1 89 ? -16.973 -7.240 11.295 1.00 98.44 89 TYR A N 1
ATOM 693 C CA . TYR A 1 89 ? -15.797 -6.375 11.329 1.00 98.44 89 TYR A CA 1
ATOM 694 C C . TYR A 1 89 ? -15.935 -5.220 12.319 1.00 98.44 89 TYR A C 1
ATOM 696 O O . TYR A 1 89 ? -17.040 -4.811 12.687 1.00 98.44 89 TYR A O 1
ATOM 704 N N . HIS A 1 90 ? -14.791 -4.684 12.739 1.00 97.88 90 HIS A N 1
ATOM 705 C CA . HIS A 1 90 ? -14.677 -3.338 13.295 1.00 97.88 90 HIS A CA 1
ATOM 706 C C . HIS A 1 90 ? -14.309 -2.380 12.160 1.00 97.88 90 HIS A C 1
ATOM 708 O O . HIS A 1 90 ? -13.168 -2.373 11.700 1.00 97.88 90 HIS A O 1
ATOM 714 N N . THR A 1 91 ? -15.278 -1.634 11.640 1.00 96.44 91 THR A N 1
ATOM 715 C CA . THR A 1 91 ? -15.074 -0.830 10.428 1.00 96.44 91 THR A CA 1
ATOM 716 C C . THR A 1 91 ? -14.373 0.492 10.748 1.00 96.44 91 THR A C 1
ATOM 718 O O . THR A 1 91 ? -14.844 1.258 11.580 1.00 96.44 91 THR A O 1
ATOM 721 N N . CYS A 1 92 ? -13.281 0.781 10.042 1.00 96.38 92 CYS A N 1
ATOM 722 C CA . CYS A 1 92 ? -12.536 2.036 10.096 1.00 96.38 92 CYS A CA 1
ATOM 723 C C . CYS A 1 92 ? -12.521 2.657 8.689 1.00 96.38 92 CYS A C 1
ATOM 725 O O . CYS A 1 92 ? -11.738 2.247 7.828 1.00 96.38 92 CYS A O 1
ATOM 727 N N . ILE A 1 93 ? -13.410 3.622 8.435 1.00 95.38 93 ILE A N 1
ATOM 728 C CA . ILE A 1 93 ? -13.589 4.238 7.109 1.00 95.38 93 ILE A CA 1
ATOM 729 C C . ILE A 1 93 ? -12.843 5.567 7.052 1.00 95.38 93 ILE A C 1
ATOM 731 O O . ILE A 1 93 ? -13.192 6.507 7.764 1.00 95.38 93 ILE A O 1
ATOM 735 N N . TYR A 1 94 ? -11.850 5.661 6.171 1.00 94.69 94 TYR A N 1
ATOM 736 C CA . TYR A 1 94 ? -11.073 6.878 5.960 1.00 94.69 94 TYR A CA 1
ATOM 737 C C . TYR A 1 94 ? -11.506 7.560 4.673 1.00 94.69 94 TYR A C 1
ATOM 739 O O . TYR A 1 94 ? -11.568 6.918 3.626 1.00 94.69 94 TYR A O 1
ATOM 747 N N . THR A 1 95 ? -11.767 8.864 4.745 1.00 92.44 95 THR A N 1
ATOM 748 C CA . THR A 1 95 ? -12.162 9.671 3.581 1.00 92.44 95 THR A CA 1
ATOM 749 C C . THR A 1 95 ? -11.006 10.589 3.178 1.00 92.44 95 THR A C 1
ATOM 751 O O . THR A 1 95 ? -10.756 11.608 3.830 1.00 92.44 95 THR A O 1
ATOM 754 N N . ALA A 1 96 ? -10.267 10.203 2.135 1.00 90.50 96 ALA A N 1
ATOM 755 C CA . ALA A 1 96 ? -8.963 10.783 1.794 1.00 90.50 96 ALA A CA 1
ATOM 756 C C . ALA A 1 96 ? -9.029 12.235 1.288 1.00 90.50 96 ALA A C 1
ATOM 758 O O . ALA A 1 96 ? -8.114 13.022 1.523 1.00 90.50 96 ALA A O 1
ATOM 759 N N . ASP A 1 97 ? -10.115 12.603 0.614 1.00 88.88 97 ASP A N 1
ATOM 760 C CA . ASP A 1 97 ? -10.363 13.911 0.001 1.00 88.88 97 ASP A CA 1
ATOM 761 C C . ASP A 1 97 ? -11.205 14.842 0.892 1.00 88.88 97 ASP A C 1
ATOM 763 O O . ASP A 1 97 ? -11.816 15.795 0.410 1.00 88.88 97 ASP A O 1
ATOM 767 N N . THR A 1 98 ? -11.238 14.593 2.205 1.00 80.44 98 THR A N 1
ATOM 768 C CA . THR A 1 98 ? -11.876 15.506 3.166 1.00 80.44 98 THR A CA 1
ATOM 769 C C . THR A 1 98 ? -11.053 16.795 3.312 1.00 80.44 98 THR A C 1
ATOM 771 O O . THR A 1 98 ? -9.842 16.708 3.537 1.00 80.44 98 THR A O 1
ATOM 774 N N . PRO A 1 99 ? -11.662 17.997 3.249 1.00 71.69 99 PRO A N 1
ATOM 775 C CA . PRO A 1 99 ? -10.950 19.254 3.455 1.00 71.69 99 PRO A CA 1
ATOM 776 C C . PRO A 1 99 ? -10.256 19.337 4.830 1.00 71.69 99 PRO A C 1
ATOM 778 O O . PRO A 1 99 ? -10.764 18.777 5.807 1.00 71.69 99 PRO A O 1
ATOM 781 N N . PRO A 1 100 ? -9.144 20.091 4.960 1.00 61.59 100 PRO A N 1
ATOM 782 C CA . PRO A 1 100 ? -8.440 20.276 6.237 1.00 61.59 100 PRO A CA 1
ATOM 783 C C . PRO A 1 100 ? -9.310 20.944 7.313 1.00 61.59 100 PRO A C 1
ATOM 785 O O . PRO A 1 100 ? -9.229 20.607 8.494 1.00 61.59 100 PRO A O 1
ATOM 788 N N . HIS A 1 101 ? -10.182 21.861 6.886 1.00 61.78 101 HIS A N 1
ATOM 789 C CA . HIS A 1 101 ? -11.146 22.572 7.720 1.00 61.78 101 HIS A CA 1
ATOM 790 C C . HIS A 1 101 ? -12.555 22.296 7.186 1.00 61.78 101 HIS A C 1
ATOM 792 O O . HIS A 1 101 ? -13.094 23.126 6.452 1.00 61.78 101 HIS A O 1
ATOM 798 N N . PRO A 1 102 ? -13.145 21.121 7.474 1.00 60.84 102 PRO A N 1
ATOM 799 C CA . PRO A 1 102 ? -14.548 20.914 7.151 1.00 60.84 102 PRO A CA 1
ATOM 800 C C . PRO A 1 102 ? -15.382 21.896 7.972 1.00 60.84 102 PRO A C 1
ATOM 802 O O . PRO A 1 102 ? -14.990 22.282 9.085 1.00 60.84 102 PRO A O 1
ATOM 805 N N . LYS A 1 103 ? -16.520 22.314 7.417 1.00 57.28 103 LYS A N 1
ATOM 806 C CA . LYS A 1 103 ? -17.461 23.170 8.145 1.00 57.28 103 LYS A CA 1
ATOM 807 C C . LYS A 1 103 ? -17.879 22.465 9.433 1.00 57.28 103 LYS A C 1
ATOM 809 O O . LYS A 1 103 ? -17.872 21.241 9.509 1.00 57.28 103 LYS A O 1
ATOM 814 N N . GLU A 1 104 ? -18.222 23.225 10.463 1.00 58.62 104 GLU A N 1
ATOM 815 C CA . GLU A 1 104 ? -18.594 22.668 11.771 1.00 58.62 104 GLU A CA 1
ATOM 816 C C . GLU A 1 104 ? -19.792 21.703 11.679 1.00 58.62 104 GLU A C 1
ATOM 818 O O . GLU A 1 104 ? -19.842 20.708 12.388 1.00 58.62 104 GLU A O 1
ATOM 823 N N . GLU A 1 105 ? -20.666 21.929 10.698 1.00 54.06 105 GLU A N 1
ATOM 824 C CA . GLU A 1 105 ? -21.803 21.082 10.308 1.00 54.06 105 GLU A CA 1
ATOM 825 C C . GLU A 1 105 ? -21.393 19.754 9.626 1.00 54.06 105 GLU A C 1
ATOM 827 O O . GLU A 1 105 ? -22.163 18.800 9.609 1.00 54.06 105 GLU A O 1
ATOM 832 N N . GLU A 1 106 ? -20.178 19.681 9.070 1.00 53.81 106 GLU A N 1
ATOM 833 C CA . GLU A 1 106 ? -19.581 18.505 8.409 1.00 53.81 106 GLU A CA 1
ATOM 834 C C . GLU A 1 106 ? -18.572 17.776 9.319 1.00 53.81 106 GLU A C 1
ATOM 836 O O . GLU A 1 106 ? -18.101 16.683 8.988 1.00 53.81 106 GLU A O 1
ATOM 841 N N . LYS A 1 107 ? -18.224 18.364 10.475 1.00 52.09 107 LYS A N 1
ATOM 842 C CA . LYS A 1 107 ? -17.483 17.690 11.548 1.00 52.09 107 LYS A CA 1
ATOM 843 C C . LYS A 1 107 ? -18.421 16.712 12.253 1.00 52.09 107 LYS A C 1
ATOM 845 O O . LYS A 1 107 ? -18.850 16.947 13.377 1.00 52.09 107 LYS A O 1
ATOM 850 N N . THR A 1 108 ? -18.719 15.586 11.625 1.00 53.00 108 THR A N 1
ATOM 851 C CA . THR A 1 108 ? -19.102 14.427 12.428 1.00 53.00 108 THR A CA 1
ATOM 852 C C . THR A 1 108 ? -17.830 13.894 13.088 1.00 53.00 108 THR A C 1
ATOM 854 O O . THR A 1 108 ? -16.758 13.876 12.476 1.00 53.00 108 THR A O 1
ATOM 857 N N . GLU A 1 109 ? -17.920 13.436 14.337 1.00 50.81 109 GLU A N 1
ATOM 858 C CA . GLU A 1 109 ? -16.829 12.714 15.018 1.00 50.81 109 GLU A CA 1
ATOM 859 C C . GLU A 1 109 ? -16.467 11.374 14.327 1.00 50.81 109 GLU A C 1
ATOM 861 O O . GLU A 1 109 ? -15.633 10.612 14.806 1.00 50.81 109 GLU A O 1
ATOM 866 N N . GLU A 1 110 ? -17.085 11.087 13.179 1.00 56.03 110 GLU A N 1
ATOM 867 C CA . GLU A 1 110 ? -17.179 9.779 12.539 1.00 56.03 110 GLU A CA 1
ATOM 868 C C . GLU A 1 110 ? -16.220 9.602 11.346 1.00 56.03 110 GLU A C 1
ATOM 870 O O . GLU A 1 110 ? -15.943 8.473 10.940 1.00 56.03 110 GLU A O 1
ATOM 875 N N . TYR A 1 111 ? -15.664 10.680 10.776 1.00 64.75 111 TYR A N 1
ATOM 876 C CA . TYR A 1 111 ? -14.791 10.567 9.600 1.00 64.75 111 TYR A CA 1
ATOM 877 C C . TYR A 1 111 ? -13.307 10.529 9.965 1.00 64.75 111 TYR A C 1
ATOM 879 O O . TYR A 1 111 ? -12.701 11.549 10.305 1.00 64.75 111 TYR A O 1
ATOM 887 N N . LEU A 1 112 ? -12.691 9.357 9.796 1.00 87.62 112 LEU A N 1
ATOM 888 C CA . LEU A 1 112 ? -11.239 9.217 9.853 1.00 87.62 112 LEU A CA 1
ATOM 889 C C . LEU A 1 112 ? -10.598 9.916 8.650 1.00 87.62 112 LEU A C 1
ATOM 891 O O . LEU A 1 112 ? -11.066 9.794 7.512 1.00 87.62 112 LEU A O 1
ATOM 895 N N . LYS A 1 113 ? -9.512 10.653 8.897 1.00 87.50 113 LYS A N 1
ATOM 896 C CA . LYS A 1 113 ? -8.848 11.481 7.882 1.00 87.50 113 LYS A CA 1
ATOM 897 C C . LYS A 1 113 ? -7.419 11.032 7.634 1.00 87.50 113 LYS A C 1
ATOM 899 O O . LYS A 1 113 ? -6.743 10.503 8.512 1.00 87.50 113 LYS A O 1
ATOM 904 N N . THR A 1 114 ? -6.934 11.320 6.432 1.00 91.69 114 THR A N 1
ATOM 905 C CA . THR A 1 114 ? -5.529 11.156 6.041 1.00 91.69 114 THR A CA 1
ATOM 906 C C . THR A 1 114 ? -4.800 12.499 6.045 1.00 91.69 114 THR A C 1
ATOM 908 O O . THR A 1 114 ? -5.425 13.513 5.740 1.00 91.69 114 THR A O 1
ATOM 911 N N . PRO A 1 115 ? -3.492 12.557 6.364 1.00 92.19 115 PRO A N 1
ATOM 912 C CA . PRO A 1 115 ? -2.736 13.821 6.443 1.00 92.19 115 PRO A CA 1
ATOM 913 C C . PRO A 1 115 ? -2.671 14.582 5.120 1.00 92.19 115 PRO A C 1
ATOM 915 O O . PRO A 1 115 ? -2.527 15.801 5.115 1.00 92.19 115 PRO A O 1
ATOM 918 N N . LYS A 1 116 ? -2.787 13.868 4.001 1.00 92.06 116 LYS A N 1
ATOM 919 C CA . LYS A 1 116 ? -2.856 14.423 2.651 1.00 92.06 116 LYS A CA 1
ATOM 920 C C . LYS A 1 116 ? -3.491 13.379 1.737 1.00 92.06 116 LYS A C 1
ATOM 922 O O . LYS A 1 116 ? -3.206 12.198 1.907 1.00 92.06 116 LYS A O 1
ATOM 927 N N . ASN A 1 117 ? -4.283 13.788 0.750 1.00 92.69 117 ASN A N 1
ATOM 928 C CA . ASN A 1 117 ? -4.707 12.878 -0.314 1.00 92.69 117 ASN A CA 1
ATOM 929 C C . ASN A 1 117 ? -3.508 12.598 -1.237 1.00 92.69 117 ASN A C 1
ATOM 931 O O . ASN A 1 117 ? -3.215 13.397 -2.125 1.00 92.69 117 ASN A O 1
ATOM 935 N N . ARG A 1 118 ? -2.735 11.546 -0.944 1.00 94.56 118 ARG A N 1
ATOM 936 C CA . ARG A 1 118 ? -1.450 11.261 -1.596 1.00 94.56 118 ARG A CA 1
ATOM 937 C C . ARG A 1 118 ? -1.222 9.758 -1.733 1.00 94.56 118 ARG A C 1
ATOM 939 O O . ARG A 1 118 ? -1.297 9.044 -0.747 1.00 94.56 118 ARG A O 1
ATOM 946 N N . GLY A 1 119 ? -0.866 9.271 -2.918 1.00 92.81 119 GLY A N 1
ATOM 947 C CA . GLY A 1 119 ? -0.581 7.844 -3.131 1.00 92.81 119 GLY A CA 1
ATOM 948 C C . GLY A 1 119 ? -1.806 6.930 -2.982 1.00 92.81 119 GLY A C 1
ATOM 949 O O . GLY A 1 119 ? -1.647 5.764 -2.628 1.00 92.81 119 GLY A O 1
ATOM 950 N N . ASN A 1 120 ? -3.007 7.457 -3.253 1.00 92.31 120 ASN A N 1
ATOM 951 C CA . ASN A 1 120 ? -4.291 6.749 -3.191 1.00 92.31 120 ASN A CA 1
ATOM 952 C C . ASN A 1 120 ? -4.523 6.037 -1.837 1.00 92.31 120 ASN A C 1
ATOM 954 O O . ASN A 1 120 ? -4.346 6.636 -0.776 1.00 92.31 120 ASN A O 1
ATOM 958 N N . GLU A 1 121 ? -4.913 4.759 -1.859 1.00 94.81 121 GLU A N 1
ATOM 959 C CA . GLU A 1 121 ? -5.234 3.941 -0.689 1.00 94.81 121 GLU A CA 1
ATOM 960 C C . GLU A 1 121 ? -4.075 3.813 0.302 1.00 94.81 121 GLU A C 1
ATOM 962 O O . GLU A 1 121 ? -4.288 3.631 1.503 1.00 94.81 121 GLU A O 1
ATOM 967 N N . ALA A 1 122 ? -2.840 3.965 -0.181 1.00 97.00 122 ALA A N 1
ATOM 968 C CA . ALA A 1 122 ? -1.662 3.754 0.635 1.00 97.00 122 ALA A CA 1
ATOM 969 C C . ALA A 1 122 ? -1.583 4.726 1.813 1.00 97.00 122 ALA A C 1
ATOM 971 O O . ALA A 1 122 ? -1.174 4.328 2.905 1.00 97.00 122 ALA A O 1
ATOM 972 N N . MET A 1 123 ? -2.010 5.982 1.636 1.00 97.31 123 MET A N 1
ATOM 973 C CA . MET A 1 123 ? -2.013 6.934 2.746 1.00 97.31 123 MET A CA 1
ATOM 974 C C . MET A 1 123 ? -3.003 6.535 3.832 1.00 97.31 123 MET A C 1
ATOM 976 O O . MET A 1 123 ? -2.687 6.659 5.015 1.00 97.31 123 MET A O 1
ATOM 980 N N . THR A 1 124 ? -4.177 6.036 3.450 1.00 97.12 124 THR A N 1
ATOM 981 C CA . THR A 1 124 ? -5.160 5.503 4.395 1.00 97.12 124 THR A CA 1
ATOM 982 C C . THR A 1 124 ? -4.562 4.356 5.197 1.00 97.12 124 THR A C 1
ATOM 984 O O . THR A 1 124 ? -4.592 4.385 6.427 1.00 97.12 124 THR A O 1
ATOM 987 N N . TYR A 1 125 ? -3.963 3.379 4.516 1.00 98.31 125 TYR A N 1
ATOM 988 C CA . TYR A 1 125 ? -3.426 2.187 5.171 1.00 98.31 125 TYR A CA 1
ATOM 989 C C . TYR A 1 125 ? -2.280 2.543 6.117 1.00 98.31 125 TYR A C 1
ATOM 991 O O . TYR A 1 125 ? -2.286 2.125 7.272 1.00 98.31 125 TYR A O 1
ATOM 999 N N . LEU A 1 126 ? -1.352 3.399 5.679 1.00 98.31 126 LEU A N 1
ATOM 1000 C CA . LEU A 1 126 ? -0.268 3.894 6.529 1.00 98.31 126 LEU A CA 1
ATOM 1001 C C . LEU A 1 126 ? -0.795 4.698 7.716 1.00 98.31 126 LEU A C 1
ATOM 1003 O O . LEU A 1 126 ? -0.302 4.533 8.826 1.00 98.31 126 LEU A O 1
ATOM 1007 N N . THR A 1 127 ? -1.808 5.541 7.515 1.00 97.81 127 THR A N 1
ATOM 1008 C CA . THR A 1 127 ? -2.409 6.315 8.610 1.00 97.81 127 THR A CA 1
ATOM 1009 C C . THR A 1 127 ? -3.028 5.387 9.655 1.00 97.81 127 THR A C 1
ATOM 1011 O O . THR A 1 127 ? -2.764 5.564 10.841 1.00 97.81 127 THR A O 1
ATOM 1014 N N . PHE A 1 128 ? -3.771 4.356 9.236 1.00 98.25 128 PHE A N 1
ATOM 1015 C CA . PHE A 1 128 ? -4.306 3.352 10.156 1.00 98.25 128 PHE A CA 1
ATOM 1016 C C . PHE A 1 128 ? -3.191 2.632 10.925 1.00 98.25 128 PHE A C 1
ATOM 1018 O O . PHE A 1 128 ? -3.240 2.576 12.155 1.00 98.25 128 PHE A O 1
ATOM 1025 N N . LEU A 1 129 ? -2.183 2.116 10.210 1.00 98.56 129 LEU A N 1
ATOM 1026 C CA . LEU A 1 129 ? -1.071 1.355 10.788 1.00 98.56 129 LEU A CA 1
ATOM 1027 C C . LEU A 1 129 ? -0.277 2.179 11.807 1.00 98.56 129 LEU A C 1
ATOM 1029 O O . LEU A 1 129 ? 0.145 1.641 12.826 1.00 98.56 129 LEU A O 1
ATOM 1033 N N . ILE A 1 130 ? -0.100 3.479 11.557 1.00 98.50 130 ILE A N 1
ATOM 1034 C CA . ILE A 1 130 ? 0.625 4.391 12.448 1.00 98.50 130 ILE A CA 1
ATOM 1035 C C . ILE A 1 130 ? -0.231 4.756 13.660 1.00 98.50 130 ILE A C 1
ATOM 1037 O O . ILE A 1 130 ? 0.214 4.578 14.793 1.00 98.50 130 ILE A O 1
ATOM 1041 N N . ASP A 1 131 ? -1.451 5.244 13.448 1.00 97.75 131 ASP A N 1
ATOM 1042 C CA . ASP A 1 131 ? -2.244 5.864 14.517 1.00 97.75 131 ASP A CA 1
ATOM 1043 C C . ASP A 1 131 ? -2.915 4.826 15.437 1.00 97.75 131 ASP A C 1
ATOM 1045 O O . ASP A 1 131 ? -3.335 5.157 16.547 1.00 97.75 131 ASP A O 1
ATOM 1049 N N . ASN A 1 132 ? -2.981 3.559 15.007 1.00 98.19 132 ASN A N 1
ATOM 1050 C CA . ASN A 1 132 ? -3.592 2.452 15.752 1.00 98.19 132 ASN A CA 1
ATOM 1051 C C . ASN A 1 132 ? -2.595 1.337 16.104 1.00 98.19 132 ASN A C 1
ATOM 1053 O O . ASN A 1 132 ? -3.010 0.267 16.547 1.00 98.19 132 ASN A O 1
ATOM 1057 N N . TYR A 1 133 ? -1.289 1.572 15.937 1.00 98.38 133 TYR A N 1
ATOM 1058 C CA . TYR A 1 133 ? -0.236 0.552 16.025 1.00 98.38 133 TYR A CA 1
ATOM 1059 C C . TYR A 1 133 ? -0.285 -0.319 17.298 1.00 98.38 133 TYR A C 1
ATOM 1061 O O . TYR A 1 133 ? -0.072 -1.533 17.240 1.00 98.38 133 TYR A O 1
ATOM 1069 N N . SER A 1 134 ? -0.604 0.272 18.456 1.00 97.44 134 SER A N 1
ATOM 1070 C CA . SER A 1 134 ? -0.723 -0.452 19.733 1.00 97.44 134 SER A CA 1
ATOM 1071 C C . SER A 1 134 ? -2.009 -1.282 19.858 1.00 97.44 134 SER A C 1
ATOM 1073 O O . SER A 1 134 ? -2.037 -2.265 20.603 1.00 97.44 134 SER A O 1
ATOM 1075 N N . ASN A 1 135 ? -3.054 -0.915 19.112 1.00 97.75 135 ASN A N 1
ATOM 1076 C CA . ASN A 1 135 ? -4.426 -1.407 19.250 1.00 97.75 135 ASN A CA 1
ATOM 1077 C C . ASN A 1 135 ? -4.868 -2.338 18.106 1.00 97.75 135 ASN A C 1
ATOM 1079 O O . ASN A 1 135 ? -6.048 -2.663 18.013 1.00 97.75 135 ASN A O 1
ATOM 1083 N N . ILE A 1 136 ? -3.946 -2.775 17.244 1.00 98.38 136 ILE A N 1
ATOM 1084 C CA . ILE A 1 136 ? -4.232 -3.679 16.119 1.00 98.38 136 ILE A CA 1
ATOM 1085 C C . ILE A 1 136 ? -4.941 -4.961 16.605 1.00 98.38 136 ILE A C 1
ATOM 1087 O O . ILE A 1 136 ? -4.381 -5.671 17.435 1.00 98.38 136 ILE A O 1
ATOM 1091 N N . PRO A 1 137 ? -6.132 -5.329 16.114 1.00 98.06 137 PRO A N 1
ATOM 1092 C CA . PRO A 1 137 ? -6.837 -6.512 16.612 1.00 98.06 137 PRO A CA 1
ATOM 1093 C C . PRO A 1 137 ? -6.046 -7.814 16.443 1.00 98.06 137 PRO A C 1
ATOM 1095 O O . PRO A 1 137 ? -5.442 -8.049 15.396 1.00 98.06 137 PRO A O 1
ATOM 1098 N N . HIS A 1 138 ? -6.097 -8.705 17.438 1.00 96.62 138 HIS A N 1
ATOM 1099 C CA . HIS A 1 138 ? -5.517 -10.052 17.327 1.00 96.62 138 HIS A CA 1
ATOM 1100 C C . HIS A 1 138 ? -6.127 -10.852 16.170 1.00 96.62 138 HIS A C 1
ATOM 1102 O O . HIS A 1 138 ? -5.432 -11.646 15.544 1.00 96.62 138 HIS A O 1
ATOM 1108 N N . ALA A 1 139 ? -7.398 -10.590 15.859 1.00 96.25 139 ALA A N 1
ATOM 1109 C CA . ALA A 1 139 ? -8.134 -11.232 14.777 1.00 96.25 139 ALA A CA 1
ATOM 1110 C C . ALA A 1 139 ? -7.710 -10.771 13.363 1.00 96.25 139 ALA A C 1
ATOM 1112 O O . ALA A 1 139 ? -8.221 -11.292 12.376 1.00 96.25 139 ALA A O 1
ATOM 1113 N N . GLY A 1 140 ? -6.781 -9.813 13.253 1.00 97.56 140 GLY A N 1
ATOM 1114 C CA . GLY A 1 140 ? -6.228 -9.335 11.985 1.00 97.56 140 GLY A CA 1
ATOM 1115 C C . GLY A 1 140 ? -6.887 -8.066 11.445 1.00 97.56 140 GLY A C 1
ATOM 1116 O O . GLY A 1 140 ? -7.801 -7.489 12.044 1.00 97.56 140 GLY A O 1
ATOM 1117 N N . VAL A 1 141 ? -6.377 -7.610 10.304 1.00 98.75 141 VAL A N 1
ATOM 1118 C CA . VAL A 1 141 ? -6.803 -6.379 9.629 1.00 98.75 141 VAL A CA 1
ATOM 1119 C C . VAL A 1 141 ? -7.013 -6.663 8.150 1.00 98.75 141 VAL A C 1
ATOM 1121 O O . VAL A 1 141 ? -6.161 -7.270 7.505 1.00 98.75 141 VAL A O 1
ATOM 1124 N N . VAL A 1 142 ? -8.140 -6.211 7.613 1.00 98.75 142 VAL A N 1
ATOM 1125 C CA . VAL A 1 142 ? -8.494 -6.295 6.198 1.00 98.75 142 VAL A CA 1
ATOM 1126 C C . VAL A 1 142 ? -8.459 -4.893 5.604 1.00 98.75 142 VAL A C 1
ATOM 1128 O O . VAL A 1 142 ? -9.121 -3.992 6.113 1.00 98.75 142 VAL A O 1
ATOM 1131 N N . PHE A 1 143 ? -7.705 -4.717 4.525 1.00 98.62 143 PHE A N 1
ATOM 1132 C CA . PHE A 1 143 ? -7.550 -3.459 3.805 1.00 98.62 143 PHE A CA 1
ATOM 1133 C C . PHE A 1 143 ? -8.254 -3.544 2.448 1.00 98.62 143 PHE A C 1
ATOM 1135 O O . PHE A 1 143 ? -8.006 -4.480 1.683 1.00 98.62 143 PHE A O 1
ATOM 1142 N N . VAL A 1 144 ? -9.139 -2.585 2.158 1.00 98.12 144 VAL A N 1
ATOM 1143 C CA . VAL A 1 144 ? -9.919 -2.529 0.906 1.00 98.12 144 VAL A CA 1
ATOM 1144 C C . VAL A 1 144 ? -10.103 -1.106 0.381 1.00 98.12 144 VAL A C 1
ATOM 1146 O O . VAL A 1 144 ? -9.874 -0.124 1.098 1.00 98.12 144 VAL A O 1
ATOM 1149 N N . HIS A 1 145 ? -10.526 -0.999 -0.879 1.00 96.38 145 HIS A N 1
ATOM 1150 C CA . HIS A 1 145 ? -11.008 0.246 -1.483 1.00 96.38 145 HIS A CA 1
ATOM 1151 C C . HIS A 1 145 ? -12.463 0.532 -1.088 1.00 96.38 145 HIS A C 1
ATOM 1153 O O . HIS A 1 145 ? -13.214 -0.377 -0.735 1.00 96.38 145 HIS A O 1
ATOM 1159 N N . GLY A 1 146 ? -12.870 1.801 -1.169 1.00 94.75 146 GLY A N 1
ATOM 1160 C CA . GLY A 1 146 ? -14.210 2.271 -0.802 1.00 94.75 146 GLY A CA 1
ATOM 1161 C C . GLY A 1 146 ? -15.319 1.881 -1.778 1.00 94.75 146 GLY A C 1
ATOM 1162 O O . GLY A 1 146 ? -16.465 1.706 -1.361 1.00 94.75 146 GLY A O 1
ATOM 1163 N N . SER A 1 147 ? -14.994 1.684 -3.060 1.00 95.06 147 SER A N 1
ATOM 1164 C CA . SER A 1 147 ? -15.992 1.289 -4.055 1.00 95.06 147 SER A CA 1
ATOM 1165 C C . SER A 1 147 ? -16.461 -0.151 -3.842 1.00 95.06 147 SER A C 1
ATOM 1167 O O . SER A 1 147 ? -15.669 -1.096 -3.886 1.00 95.06 147 SER A O 1
ATOM 1169 N N . ARG A 1 148 ? -17.780 -0.330 -3.699 1.00 96.12 148 ARG A N 1
ATOM 1170 C CA . ARG A 1 148 ? -18.406 -1.657 -3.651 1.00 96.12 148 ARG A CA 1
ATOM 1171 C C . ARG A 1 148 ? -18.196 -2.433 -4.946 1.00 96.12 148 ARG A C 1
ATOM 1173 O O . ARG A 1 148 ? -17.874 -3.615 -4.898 1.00 96.12 148 ARG A O 1
ATOM 1180 N N . PHE A 1 149 ? -18.413 -1.783 -6.088 1.00 97.06 149 PHE A N 1
ATOM 1181 C CA . PHE A 1 149 ? -18.356 -2.415 -7.403 1.00 97.06 149 PHE A CA 1
ATOM 1182 C C . PHE A 1 149 ? -17.121 -1.934 -8.157 1.00 97.06 149 PHE A C 1
ATOM 1184 O O . PHE A 1 149 ? -17.062 -0.788 -8.608 1.00 97.06 149 PHE A O 1
ATOM 1191 N N . ALA A 1 150 ? -16.119 -2.799 -8.290 1.00 94.81 150 ALA A N 1
ATOM 1192 C CA . ALA A 1 150 ? -14.864 -2.448 -8.940 1.00 94.81 150 ALA A CA 1
ATOM 1193 C C . ALA A 1 150 ? -14.244 -3.641 -9.665 1.00 94.81 150 ALA A C 1
ATOM 1195 O O . ALA A 1 150 ? -14.217 -4.752 -9.147 1.00 94.81 150 ALA A O 1
ATOM 1196 N N . TRP A 1 151 ? -13.667 -3.393 -10.843 1.00 93.50 151 TRP A N 1
ATOM 1197 C CA . TRP A 1 151 ? -13.051 -4.415 -11.705 1.00 93.50 151 TRP A CA 1
ATOM 1198 C C . TRP A 1 151 ? -11.984 -5.278 -11.011 1.00 93.50 151 TRP A C 1
ATOM 1200 O O . TRP A 1 151 ? -11.629 -6.340 -11.512 1.00 93.50 151 TRP A O 1
ATOM 1210 N N . HIS A 1 152 ? -11.425 -4.797 -9.898 1.00 91.31 152 HIS A N 1
ATOM 1211 C CA . HIS A 1 152 ? -10.409 -5.482 -9.104 1.00 91.31 152 HIS A CA 1
ATOM 1212 C C . HIS A 1 152 ? -10.973 -6.266 -7.908 1.00 91.31 152 HIS A C 1
ATOM 1214 O O . HIS A 1 152 ? -10.196 -6.708 -7.064 1.00 91.31 152 HIS A O 1
ATOM 1220 N N . ASN A 1 153 ? -12.295 -6.421 -7.828 1.00 95.06 153 ASN A N 1
ATOM 1221 C CA . ASN A 1 153 ? -12.966 -7.332 -6.911 1.00 95.06 153 ASN A CA 1
ATOM 1222 C C . ASN A 1 153 ? -13.249 -8.641 -7.650 1.00 95.06 153 ASN A C 1
ATOM 1224 O O . ASN A 1 153 ? -14.011 -8.646 -8.617 1.00 95.06 153 ASN A O 1
ATOM 1228 N N . ASP A 1 154 ? -12.693 -9.750 -7.168 1.00 92.56 154 ASP A N 1
ATOM 1229 C CA . ASP A 1 154 ? -12.768 -11.065 -7.821 1.00 92.56 154 ASP A CA 1
ATOM 1230 C C . ASP A 1 154 ? -14.108 -11.782 -7.577 1.00 92.56 154 ASP A C 1
ATOM 1232 O O . ASP A 1 154 ? -14.183 -12.968 -7.263 1.00 92.56 154 ASP A O 1
ATOM 1236 N N . HIS A 1 155 ? -15.197 -11.035 -7.723 1.00 95.12 155 HIS A N 1
ATOM 1237 C CA . HIS A 1 155 ? -16.560 -11.537 -7.752 1.00 95.12 155 HIS A CA 1
ATOM 1238 C C . HIS A 1 155 ? -17.084 -11.435 -9.193 1.00 95.12 155 HIS A C 1
ATOM 1240 O O . HIS A 1 155 ? -16.791 -10.441 -9.857 1.00 95.12 155 HIS A O 1
ATOM 1246 N N . PRO A 1 156 ? -17.919 -12.367 -9.692 1.00 94.25 156 PRO A N 1
ATOM 1247 C CA . PRO A 1 156 ? -18.473 -12.282 -11.051 1.00 94.25 156 PRO A CA 1
ATOM 1248 C C . PRO A 1 156 ? -19.218 -10.972 -11.361 1.00 94.25 156 PRO A C 1
ATOM 1250 O O . PRO A 1 156 ? -19.289 -10.552 -12.510 1.00 94.25 156 PRO A O 1
ATOM 1253 N N . GLN A 1 157 ? -19.770 -10.324 -10.332 1.00 96.25 157 GLN A N 1
ATOM 1254 C CA . GLN A 1 157 ? -20.429 -9.012 -10.425 1.00 96.25 157 GLN A CA 1
ATOM 1255 C C . GLN A 1 157 ? -19.563 -7.857 -9.902 1.00 96.25 157 GLN A C 1
ATOM 1257 O O . GLN A 1 157 ? -20.079 -6.767 -9.678 1.00 96.25 157 GLN A O 1
ATOM 1262 N N . TYR A 1 158 ? -18.278 -8.098 -9.637 1.00 96.38 158 TYR A N 1
ATOM 1263 C CA . TYR A 1 158 ? -17.345 -7.116 -9.081 1.00 96.38 158 TYR A CA 1
ATOM 1264 C C . TYR A 1 158 ? -17.730 -6.572 -7.690 1.00 96.38 158 TYR A C 1
ATOM 1266 O O . TYR A 1 158 ? -17.258 -5.510 -7.290 1.00 96.38 158 TYR A O 1
ATOM 1274 N N . ASP A 1 159 ? -18.579 -7.289 -6.945 1.00 97.56 159 ASP A N 1
ATOM 1275 C CA . ASP A 1 159 ? -19.150 -6.869 -5.658 1.00 97.56 159 ASP A CA 1
ATOM 1276 C C . ASP A 1 159 ? -18.245 -7.223 -4.465 1.00 97.56 159 ASP A C 1
ATOM 1278 O O . ASP A 1 159 ? -18.093 -8.394 -4.111 1.00 97.56 159 ASP A O 1
ATOM 1282 N N . ASN A 1 160 ? -17.691 -6.208 -3.800 1.00 97.00 160 ASN A N 1
ATOM 1283 C CA . ASN A 1 160 ? -16.847 -6.379 -2.618 1.00 97.00 160 ASN A CA 1
ATOM 1284 C C . ASN A 1 160 ? -17.637 -6.787 -1.365 1.00 97.00 160 ASN A C 1
ATOM 1286 O O . ASN A 1 160 ? -17.085 -7.425 -0.470 1.00 97.00 160 ASN A O 1
ATOM 1290 N N . LEU A 1 161 ? -18.934 -6.457 -1.278 1.00 98.00 161 LEU A N 1
ATOM 1291 C CA . LEU A 1 161 ? -19.762 -6.839 -0.128 1.00 98.00 161 LEU A CA 1
ATOM 1292 C C . LEU A 1 161 ? -19.861 -8.362 -0.016 1.00 98.00 161 LEU A C 1
ATOM 1294 O O . LEU A 1 161 ? -19.712 -8.912 1.075 1.00 98.00 161 LEU A O 1
ATOM 1298 N N . ALA A 1 162 ? -20.093 -9.035 -1.146 1.00 97.50 162 ALA A N 1
ATOM 1299 C CA . ALA A 1 162 ? -20.165 -10.490 -1.208 1.00 97.50 162 ALA A CA 1
ATOM 1300 C C . ALA A 1 162 ? -18.833 -11.123 -0.775 1.00 97.50 162 ALA A C 1
ATOM 1302 O O . ALA A 1 162 ? -18.818 -11.974 0.114 1.00 97.50 162 ALA A O 1
ATOM 1303 N N . LEU A 1 163 ? -17.714 -10.630 -1.320 1.00 97.06 163 LEU A N 1
ATOM 1304 C CA . LEU A 1 163 ? -16.372 -11.112 -0.979 1.00 97.06 163 LEU A CA 1
ATOM 1305 C C . LEU A 1 163 ? -16.060 -10.938 0.511 1.00 97.06 163 LEU A C 1
ATOM 1307 O O . LEU A 1 163 ? -15.638 -11.886 1.168 1.00 97.06 163 LEU A O 1
ATOM 1311 N N . LEU A 1 164 ? -16.305 -9.755 1.079 1.00 98.19 164 LEU A N 1
ATOM 1312 C CA . LEU A 1 164 ? -16.023 -9.474 2.490 1.00 98.19 164 LEU A CA 1
ATOM 1313 C C . LEU A 1 164 ? -16.945 -10.242 3.439 1.00 98.19 164 LEU A C 1
ATOM 1315 O O . LEU A 1 164 ? -16.514 -10.684 4.508 1.00 98.19 164 LEU A O 1
ATOM 1319 N N . ARG A 1 165 ? -18.210 -10.459 3.066 1.00 97.81 165 ARG A N 1
ATOM 1320 C CA . ARG A 1 165 ? -19.119 -11.298 3.855 1.00 97.81 165 ARG A CA 1
ATOM 1321 C C . ARG A 1 165 ? -18.600 -12.733 3.941 1.00 97.81 165 ARG A C 1
ATOM 1323 O O . ARG A 1 165 ? -18.599 -13.301 5.034 1.00 97.81 165 ARG A O 1
ATOM 1330 N N . ASP A 1 166 ? -18.078 -13.260 2.840 1.00 96.75 166 ASP A N 1
ATOM 1331 C CA . ASP A 1 166 ? -17.694 -14.667 2.724 1.00 96.75 166 ASP A CA 1
ATOM 1332 C C . ASP A 1 166 ? -16.209 -14.917 3.089 1.00 96.75 166 ASP A C 1
ATOM 1334 O O . ASP A 1 166 ? -15.821 -16.050 3.363 1.00 96.75 166 ASP A O 1
ATOM 1338 N N . LEU A 1 167 ? -15.383 -13.864 3.200 1.00 97.50 167 LEU A N 1
ATOM 1339 C CA . LEU A 1 167 ? -13.956 -13.947 3.549 1.00 97.50 167 LEU A CA 1
ATOM 1340 C C . LEU A 1 167 ? -13.710 -14.672 4.884 1.00 97.50 167 LEU A C 1
ATOM 1342 O O . LEU A 1 167 ? -14.046 -14.156 5.953 1.00 97.50 167 LEU A O 1
ATOM 1346 N N . ASN A 1 168 ? -13.046 -15.823 4.851 1.00 96.75 168 ASN A N 1
ATOM 1347 C CA . ASN A 1 168 ? -12.599 -16.517 6.057 1.00 96.75 168 ASN A CA 1
ATOM 1348 C C . ASN A 1 168 ? -11.184 -16.054 6.448 1.00 96.75 168 ASN A C 1
ATOM 1350 O O . ASN A 1 168 ? -10.191 -16.495 5.872 1.00 96.75 168 ASN A O 1
ATOM 1354 N N . ILE A 1 169 ? -11.099 -15.158 7.433 1.00 96.25 169 ILE A N 1
ATOM 1355 C CA . ILE A 1 169 ? -9.832 -14.555 7.881 1.00 96.25 169 ILE A CA 1
ATOM 1356 C C . ILE A 1 169 ? -8.936 -15.576 8.581 1.00 96.25 169 ILE A C 1
ATOM 1358 O O . ILE A 1 169 ? -7.728 -15.563 8.365 1.00 96.25 169 ILE A O 1
ATOM 1362 N N . GLU A 1 170 ? -9.517 -16.482 9.369 1.00 94.38 170 GLU A N 1
ATOM 1363 C CA . GLU A 1 170 ? -8.765 -17.537 10.054 1.00 94.38 170 GLU A CA 1
ATOM 1364 C C . GLU A 1 170 ? -8.089 -18.471 9.053 1.00 94.38 170 GLU A C 1
ATOM 1366 O O . GLU A 1 170 ? -6.928 -18.820 9.228 1.00 94.38 170 GLU A O 1
ATOM 1371 N N . SER A 1 171 ? -8.778 -18.825 7.966 1.00 95.19 171 SER A N 1
ATOM 1372 C CA . SER A 1 171 ? -8.182 -19.610 6.884 1.00 95.19 171 SER A CA 1
ATOM 1373 C C . SER A 1 171 ? -7.126 -18.817 6.111 1.00 95.19 171 SER A C 1
ATOM 1375 O O . SER A 1 171 ? -6.100 -19.383 5.744 1.00 95.19 171 SER A O 1
ATOM 1377 N N . ALA A 1 172 ? -7.359 -17.525 5.853 1.00 95.06 172 ALA A N 1
ATOM 1378 C CA . ALA A 1 172 ? -6.433 -16.685 5.092 1.00 95.06 172 ALA A CA 1
ATOM 1379 C C . ALA A 1 172 ? -5.115 -16.418 5.845 1.00 95.06 172 ALA A C 1
ATOM 1381 O O . ALA A 1 172 ? -4.049 -16.386 5.234 1.00 95.06 172 ALA A O 1
ATOM 1382 N N . LEU A 1 173 ? -5.190 -16.256 7.170 1.00 94.88 173 LEU A N 1
ATOM 1383 C CA . LEU A 1 173 ? -4.044 -16.035 8.063 1.00 94.88 173 LEU A CA 1
ATOM 1384 C C . LEU A 1 173 ? -3.590 -17.312 8.794 1.00 94.88 173 LEU A C 1
ATOM 1386 O O . LEU A 1 173 ? -2.698 -17.274 9.642 1.00 94.88 173 LEU A O 1
ATOM 1390 N N . GLY A 1 174 ? -4.210 -18.450 8.489 1.00 86.81 174 GLY A N 1
ATOM 1391 C CA . GLY A 1 174 ? -3.882 -19.742 9.075 1.00 86.81 174 GLY A CA 1
ATOM 1392 C C . GLY A 1 174 ? -2.505 -20.249 8.643 1.00 86.81 174 GLY A C 1
ATOM 1393 O O . GLY A 1 174 ? -1.885 -19.737 7.708 1.00 86.81 174 GLY A O 1
ATOM 1394 N N . GLU A 1 175 ? -2.029 -21.295 9.324 1.00 83.44 175 GLU A N 1
ATOM 1395 C CA . GLU A 1 175 ? -0.760 -21.986 9.019 1.00 83.44 175 GLU A CA 1
ATOM 1396 C C . GLU A 1 175 ? 0.489 -21.085 9.126 1.00 83.44 175 GLU A C 1
ATOM 1398 O O . GLU A 1 175 ? 1.497 -21.313 8.462 1.00 83.44 175 GLU A O 1
ATOM 1403 N N . GLY A 1 176 ? 0.431 -20.049 9.969 1.00 82.25 176 GLY A N 1
ATOM 1404 C CA . GLY A 1 176 ? 1.553 -19.133 10.203 1.00 82.25 176 GLY A CA 1
ATOM 1405 C C . GLY A 1 176 ? 1.716 -18.037 9.146 1.00 82.25 176 GLY A C 1
ATOM 1406 O O . GLY A 1 176 ? 2.717 -17.320 9.174 1.00 82.25 176 GLY A O 1
ATOM 1407 N N . A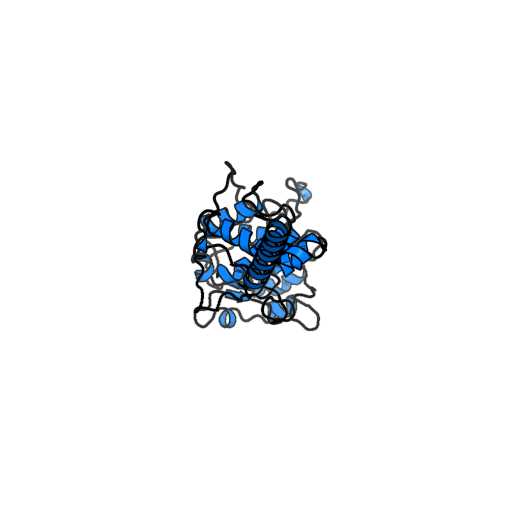RG A 1 177 ? 0.751 -17.870 8.229 1.00 91.94 177 ARG A N 1
ATOM 1408 C CA . ARG A 1 177 ? 0.762 -16.776 7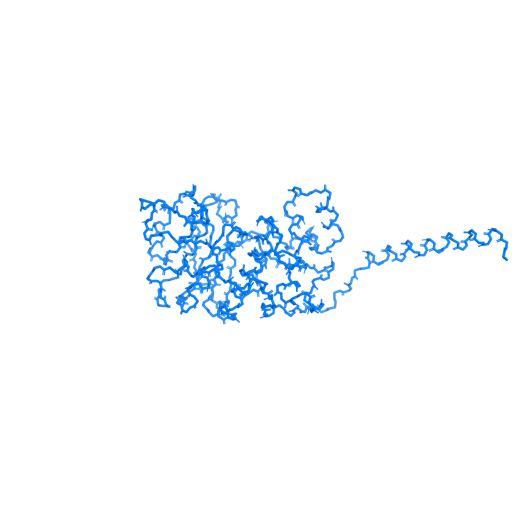.246 1.00 91.94 177 ARG A CA 1
ATOM 1409 C C . ARG A 1 177 ? 0.467 -15.435 7.916 1.00 91.94 177 ARG A C 1
ATOM 1411 O O . ARG A 1 177 ? -0.431 -15.314 8.744 1.00 91.94 177 ARG A O 1
ATOM 1418 N N . SER A 1 178 ? 1.209 -14.404 7.523 1.00 94.94 178 SER A N 1
ATOM 1419 C CA . SER A 1 178 ? 1.011 -13.035 8.016 1.00 94.94 178 SER A CA 1
ATOM 1420 C C . SER A 1 178 ? 0.283 -12.125 7.028 1.00 94.94 178 SER A C 1
ATOM 1422 O O . SER A 1 178 ? -0.197 -11.067 7.434 1.00 94.94 178 SER A O 1
ATOM 1424 N N . TYR A 1 179 ? 0.122 -12.578 5.784 1.00 96.25 179 TYR A N 1
ATOM 1425 C CA . TYR A 1 179 ? -0.462 -11.842 4.672 1.00 96.25 179 TYR A CA 1
ATOM 1426 C C . TYR A 1 179 ? -1.220 -12.771 3.730 1.00 96.25 179 TYR A C 1
ATOM 1428 O O . TYR A 1 179 ? -0.770 -13.881 3.437 1.00 96.25 179 TYR A O 1
ATOM 1436 N N . HIS A 1 180 ? -2.330 -12.279 3.188 1.00 95.88 180 HIS A N 1
ATOM 1437 C CA . HIS A 1 180 ? -2.976 -12.874 2.029 1.00 95.88 180 HIS A CA 1
ATOM 1438 C C . HIS A 1 180 ? -3.635 -11.790 1.170 1.00 95.88 180 HIS A C 1
ATOM 1440 O O . HIS A 1 180 ? -4.417 -10.978 1.667 1.00 95.88 180 HIS A O 1
ATOM 1446 N N . SER A 1 181 ? -3.363 -11.784 -0.137 1.00 95.12 181 SER A N 1
ATOM 1447 C CA . SER A 1 181 ? -4.066 -10.894 -1.069 1.00 95.12 181 SER A CA 1
ATOM 1448 C C . SER A 1 181 ? -5.532 -11.313 -1.200 1.00 95.12 181 SER A C 1
ATOM 1450 O O . SER A 1 181 ? -5.830 -12.501 -1.295 1.00 95.12 181 SER A O 1
ATOM 1452 N N . LEU A 1 182 ? -6.461 -10.357 -1.247 1.00 95.38 182 LEU A N 1
ATOM 1453 C CA . LEU A 1 182 ? -7.860 -10.652 -1.583 1.00 95.38 182 LEU A CA 1
ATOM 1454 C C . LEU A 1 182 ? -8.052 -10.901 -3.084 1.00 95.38 182 LEU A C 1
ATOM 1456 O O . LEU A 1 182 ? -9.134 -11.310 -3.496 1.00 95.38 182 LEU A O 1
ATOM 1460 N N . ARG A 1 183 ? -7.014 -10.656 -3.895 1.00 91.94 183 ARG A N 1
ATOM 1461 C CA . ARG A 1 183 ? -7.026 -10.926 -5.327 1.00 91.94 183 ARG A CA 1
ATOM 1462 C C . ARG A 1 183 ? -6.478 -12.325 -5.621 1.00 91.94 183 ARG A C 1
ATOM 1464 O O . ARG A 1 183 ? -5.307 -12.627 -5.379 1.00 91.94 183 ARG A O 1
ATOM 1471 N N . CYS A 1 184 ? -7.330 -13.164 -6.184 1.00 88.56 184 CYS A N 1
ATOM 1472 C CA . CYS A 1 184 ? -7.034 -14.475 -6.743 1.00 88.56 184 CYS A CA 1
ATOM 1473 C C . CYS A 1 184 ? -6.748 -14.415 -8.254 1.00 88.56 184 CYS A C 1
ATOM 1475 O O . CYS A 1 184 ? -6.063 -15.295 -8.770 1.00 88.56 184 CYS A O 1
ATOM 1477 N N . ASP A 1 185 ? -7.241 -13.399 -8.967 1.00 88.69 185 ASP A N 1
ATOM 1478 C CA . ASP A 1 185 ? -6.976 -13.201 -10.392 1.00 88.69 185 ASP A CA 1
ATOM 1479 C C . ASP A 1 185 ? -5.565 -12.643 -10.646 1.00 88.69 185 ASP A C 1
ATOM 1481 O O . ASP A 1 185 ? -5.240 -11.490 -10.331 1.00 88.69 185 ASP A O 1
ATOM 1485 N N . TRP A 1 186 ? -4.739 -13.459 -11.302 1.00 88.62 186 TRP A N 1
ATOM 1486 C CA . TRP A 1 186 ? -3.362 -13.134 -11.668 1.00 88.62 186 TRP A CA 1
ATOM 1487 C C . TRP A 1 186 ? -3.215 -12.482 -13.050 1.00 88.62 186 TRP A C 1
ATOM 1489 O O . TRP A 1 186 ? -2.096 -12.112 -13.409 1.00 88.62 186 TRP A O 1
ATOM 1499 N N . SER A 1 187 ? -4.286 -12.301 -13.826 1.00 85.62 187 SER A N 1
ATOM 1500 C CA . SER A 1 187 ? -4.209 -11.781 -15.203 1.00 85.62 187 SER A CA 1
ATOM 1501 C C . SER A 1 187 ? -3.565 -10.388 -15.294 1.00 85.62 187 SER A C 1
ATOM 1503 O O . SER A 1 187 ? -2.791 -10.110 -16.208 1.00 85.62 187 SER A O 1
ATOM 1505 N N . LEU A 1 188 ? -3.812 -9.526 -14.301 1.00 83.44 188 LEU A N 1
ATOM 1506 C CA . LEU A 1 188 ? -3.249 -8.172 -14.205 1.00 83.44 188 LEU A CA 1
ATOM 1507 C C . LEU A 1 188 ? -2.097 -8.053 -13.191 1.00 83.44 188 LEU A C 1
ATOM 1509 O O . LEU A 1 188 ? -1.689 -6.944 -12.834 1.00 83.44 188 LEU A O 1
ATOM 1513 N N . SER A 1 189 ? -1.565 -9.190 -12.735 1.00 86.75 189 SER A N 1
ATOM 1514 C CA . SER A 1 189 ? -0.394 -9.272 -11.856 1.00 86.75 189 SER A CA 1
ATOM 1515 C C . SER A 1 189 ? 0.921 -9.089 -12.629 1.00 86.75 189 SER A C 1
ATOM 1517 O O . SER A 1 189 ? 0.934 -8.866 -13.844 1.00 86.75 189 SER A O 1
ATOM 1519 N N . THR A 1 190 ? 2.049 -9.191 -11.926 1.00 86.44 190 THR A N 1
ATOM 1520 C CA . THR A 1 190 ? 3.394 -9.235 -12.527 1.00 86.44 190 THR A CA 1
ATOM 1521 C C . THR A 1 190 ? 3.957 -10.657 -12.671 1.00 86.44 190 THR A C 1
ATOM 1523 O O . THR A 1 190 ? 5.141 -10.827 -12.950 1.00 86.44 190 THR A O 1
ATOM 1526 N N . CYS A 1 191 ? 3.129 -11.690 -12.480 1.00 86.00 191 CYS A N 1
ATOM 1527 C CA . CYS A 1 191 ? 3.516 -13.095 -12.648 1.00 86.00 191 CYS A CA 1
ATOM 1528 C C . CYS A 1 191 ? 3.530 -13.624 -14.093 1.00 86.00 191 CYS A C 1
ATOM 1530 O O . CYS A 1 191 ? 4.397 -14.463 -14.364 1.00 86.00 191 CYS A O 1
ATOM 1532 N N . PRO A 1 192 ? 2.606 -13.219 -14.993 1.00 87.75 192 PRO A N 1
ATOM 1533 C CA . PRO A 1 192 ? 2.591 -13.691 -16.374 1.00 87.75 192 PRO A CA 1
ATOM 1534 C C . PRO A 1 192 ? 3.939 -13.482 -17.075 1.00 87.75 192 PRO A C 1
ATOM 1536 O O . PRO A 1 192 ? 4.629 -12.492 -16.842 1.00 87.75 192 PRO A O 1
ATOM 1539 N N . SER A 1 193 ? 4.337 -14.438 -17.919 1.00 82.88 193 SER A N 1
ATOM 1540 C CA . SER A 1 193 ? 5.672 -14.472 -18.540 1.00 82.88 193 SER A CA 1
ATOM 1541 C C . SER A 1 193 ? 5.916 -13.366 -19.568 1.00 82.88 193 SER A C 1
ATOM 1543 O O . SER A 1 193 ? 7.058 -13.103 -19.935 1.00 82.88 193 SER A O 1
ATOM 1545 N N . ASP A 1 194 ? 4.848 -12.757 -20.072 1.00 84.69 194 ASP A N 1
ATOM 1546 C CA . ASP A 1 194 ? 4.874 -11.616 -20.981 1.00 84.69 194 ASP A CA 1
ATOM 1547 C C . ASP A 1 194 ? 5.136 -10.287 -20.253 1.00 84.69 194 ASP A C 1
ATOM 1549 O O . ASP A 1 194 ? 5.564 -9.320 -20.891 1.00 84.69 194 ASP A O 1
ATOM 1553 N N . VAL A 1 195 ? 4.962 -10.239 -18.925 1.00 85.00 195 VAL A N 1
ATOM 1554 C CA . VAL A 1 195 ? 5.314 -9.070 -18.114 1.00 85.00 195 VAL A CA 1
ATOM 1555 C C . VAL A 1 195 ? 6.828 -8.904 -18.093 1.00 85.00 195 VAL A C 1
ATOM 1557 O O . VAL A 1 195 ? 7.581 -9.771 -17.649 1.00 85.00 195 VAL A O 1
ATOM 1560 N N . LYS A 1 196 ? 7.283 -7.747 -18.570 1.00 90.06 196 LYS A N 1
ATOM 1561 C CA . LYS A 1 196 ? 8.703 -7.409 -18.615 1.00 90.06 196 LYS A CA 1
ATOM 1562 C C . LYS A 1 196 ? 9.222 -7.057 -17.221 1.00 90.06 196 LYS A C 1
ATOM 1564 O O . LYS A 1 196 ? 8.491 -6.436 -16.447 1.00 90.06 196 LYS A O 1
ATOM 1569 N N . PRO A 1 197 ? 10.495 -7.368 -16.914 1.00 91.69 197 PRO A N 1
ATOM 1570 C CA . PRO A 1 197 ? 11.119 -6.927 -15.674 1.00 91.69 197 PRO A CA 1
ATOM 1571 C C . PRO A 1 197 ? 10.971 -5.415 -15.490 1.00 91.69 197 PRO A C 1
ATOM 1573 O O . PRO A 1 197 ? 11.223 -4.641 -16.424 1.00 91.69 197 PRO A O 1
ATOM 1576 N N . GLN A 1 198 ? 10.605 -4.984 -14.283 1.00 93.50 198 GLN A N 1
ATOM 1577 C CA . GLN A 1 198 ? 10.313 -3.583 -13.967 1.00 93.50 198 GLN A CA 1
ATOM 1578 C C . GLN A 1 198 ? 11.474 -2.641 -14.337 1.00 93.50 198 GLN A C 1
ATOM 1580 O O . GLN A 1 198 ? 11.258 -1.549 -14.865 1.00 93.50 198 GLN A O 1
ATOM 1585 N N . GLY A 1 199 ? 12.717 -3.090 -14.126 1.00 89.81 199 GLY A N 1
ATOM 1586 C CA . GLY A 1 199 ? 13.940 -2.343 -14.437 1.00 89.81 199 GLY A CA 1
ATOM 1587 C C . GLY A 1 199 ? 14.478 -2.494 -15.865 1.00 89.81 199 GLY A C 1
ATOM 1588 O O . GLY A 1 199 ? 15.547 -1.941 -16.158 1.00 89.81 199 GLY A O 1
ATOM 1589 N N . SER A 1 200 ? 13.792 -3.240 -16.737 1.00 91.50 200 SER A N 1
ATOM 1590 C CA . SER A 1 200 ? 14.252 -3.534 -18.100 1.00 91.50 200 SER A CA 1
ATOM 1591 C C . SER A 1 200 ? 14.354 -2.280 -18.974 1.00 91.50 200 SER A C 1
ATOM 1593 O O . SER A 1 200 ? 13.680 -1.272 -18.749 1.00 91.50 200 SER A O 1
ATOM 1595 N N . LEU A 1 201 ? 15.211 -2.332 -20.001 1.00 90.25 201 LEU A N 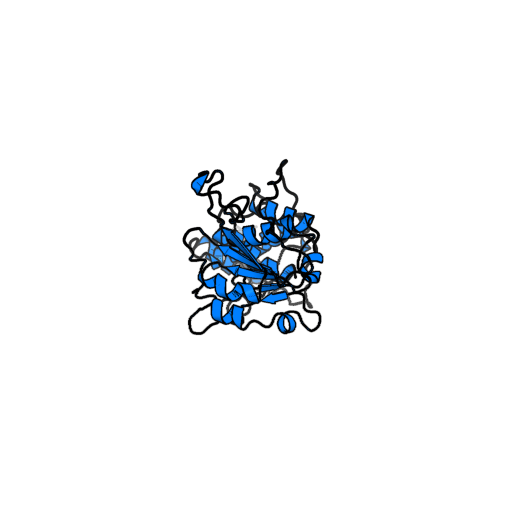1
ATOM 1596 C CA . LEU A 1 201 ? 15.316 -1.242 -20.977 1.00 90.25 201 LEU A CA 1
ATOM 1597 C C . LEU A 1 201 ? 14.003 -1.062 -21.750 1.00 90.25 201 LEU A C 1
ATOM 1599 O O . LEU A 1 201 ? 13.594 0.070 -21.974 1.00 90.25 201 LEU A O 1
ATOM 1603 N N . GLU A 1 202 ? 13.342 -2.166 -22.101 1.00 90.12 202 GLU A N 1
ATOM 1604 C CA . GLU A 1 202 ? 12.038 -2.167 -22.771 1.00 90.12 202 GLU A CA 1
ATOM 1605 C C . GLU A 1 202 ? 11.007 -1.372 -21.963 1.00 90.12 202 GLU A C 1
ATOM 1607 O O . GLU A 1 202 ? 10.431 -0.418 -22.481 1.00 90.12 202 GLU A O 1
ATOM 1612 N N . ASN A 1 203 ? 10.860 -1.672 -20.667 1.00 90.75 203 ASN A N 1
ATOM 1613 C CA . ASN A 1 203 ? 9.907 -0.970 -19.811 1.00 90.75 203 ASN A CA 1
ATOM 1614 C C . ASN A 1 203 ? 10.263 0.518 -19.625 1.00 90.75 203 ASN A C 1
ATOM 1616 O O . ASN A 1 203 ? 9.384 1.376 -19.627 1.00 90.75 203 ASN A O 1
ATOM 1620 N N . LYS A 1 204 ? 11.559 0.856 -19.535 1.00 92.19 204 LYS A N 1
ATOM 1621 C CA . LYS A 1 204 ? 12.020 2.258 -19.467 1.00 92.19 204 LYS A CA 1
ATOM 1622 C C . LYS A 1 204 ? 11.719 3.038 -20.747 1.00 92.19 204 LYS A C 1
ATOM 1624 O O . LYS A 1 204 ? 11.308 4.192 -20.672 1.00 92.19 204 LYS A O 1
ATOM 1629 N N . VAL A 1 205 ? 11.930 2.423 -21.910 1.00 93.31 205 VAL A N 1
ATOM 1630 C CA . VAL A 1 205 ? 11.615 3.033 -23.209 1.00 93.31 205 VAL A CA 1
ATOM 1631 C C . VAL A 1 205 ? 10.105 3.200 -23.354 1.00 93.31 205 VAL A C 1
ATOM 1633 O O . VAL A 1 205 ? 9.659 4.285 -23.713 1.00 93.31 205 VAL A O 1
ATOM 1636 N N . GLN A 1 206 ? 9.318 2.182 -22.997 1.00 93.25 206 GLN A N 1
ATOM 1637 C CA . GLN A 1 206 ? 7.857 2.253 -23.015 1.00 93.25 206 GLN A CA 1
ATOM 1638 C C . GLN A 1 206 ? 7.337 3.380 -22.113 1.00 93.25 206 GLN A C 1
ATOM 1640 O O . GLN A 1 206 ? 6.545 4.201 -22.564 1.00 93.25 206 GLN A O 1
ATOM 1645 N N . ALA A 1 207 ? 7.834 3.484 -20.878 1.00 94.00 207 ALA A N 1
ATOM 1646 C CA . ALA A 1 207 ? 7.474 4.559 -19.954 1.00 94.00 207 ALA A CA 1
ATOM 1647 C C . ALA A 1 207 ? 7.788 5.962 -20.509 1.00 94.00 207 ALA A C 1
ATOM 1649 O O . ALA A 1 207 ? 7.046 6.908 -20.253 1.00 94.00 207 ALA A O 1
ATOM 1650 N N . ALA A 1 208 ? 8.878 6.105 -21.271 1.00 94.12 208 ALA A N 1
ATOM 1651 C CA . ALA A 1 208 ? 9.274 7.377 -21.871 1.00 94.12 208 ALA A CA 1
ATOM 1652 C C . ALA A 1 208 ? 8.458 7.731 -23.127 1.00 94.12 208 ALA A C 1
ATOM 1654 O O . ALA A 1 208 ? 8.106 8.893 -23.320 1.00 94.12 208 ALA A O 1
ATOM 1655 N N . LEU A 1 209 ? 8.168 6.747 -23.985 1.00 95.25 209 LEU A N 1
ATOM 1656 C CA . LEU A 1 209 ? 7.433 6.949 -25.239 1.00 95.25 209 LEU A CA 1
ATOM 1657 C C . LEU A 1 209 ? 5.916 7.026 -25.032 1.00 95.25 209 LEU A C 1
ATOM 1659 O O . LEU A 1 209 ? 5.221 7.698 -25.791 1.00 95.25 209 LEU A O 1
ATOM 1663 N N . VAL A 1 210 ? 5.409 6.347 -24.003 1.00 94.00 210 VAL A N 1
ATOM 1664 C CA . VAL A 1 210 ? 3.983 6.217 -23.692 1.00 94.00 210 VAL A CA 1
ATOM 1665 C C . VAL A 1 210 ? 3.737 6.671 -22.245 1.00 94.00 210 VAL A C 1
ATOM 1667 O O . VAL A 1 210 ? 3.337 5.879 -21.394 1.00 94.00 210 VAL A O 1
ATOM 1670 N N . PRO A 1 211 ? 3.954 7.961 -21.922 1.00 89.62 211 PRO A N 1
ATOM 1671 C CA . PRO A 1 211 ? 3.887 8.457 -20.543 1.00 89.62 211 PRO A CA 1
ATOM 1672 C C . PRO A 1 211 ? 2.478 8.408 -19.923 1.00 89.62 211 PRO A C 1
ATOM 1674 O O . PRO A 1 211 ? 2.324 8.582 -18.715 1.00 89.62 211 PRO A O 1
ATOM 1677 N N . TYR A 1 212 ? 1.440 8.177 -20.732 1.00 91.25 212 TYR A N 1
ATOM 1678 C CA . TYR A 1 212 ? 0.063 7.964 -20.276 1.00 91.25 212 TYR A CA 1
ATOM 1679 C C . TYR A 1 212 ? -0.225 6.508 -19.866 1.00 91.25 212 TYR A C 1
ATOM 1681 O O . TYR A 1 212 ? -1.251 6.247 -19.231 1.00 91.25 212 TYR A O 1
ATOM 1689 N N . ASP A 1 213 ? 0.673 5.565 -20.170 1.00 92.38 213 ASP A N 1
ATOM 1690 C CA . ASP A 1 213 ? 0.614 4.205 -19.642 1.00 92.38 213 ASP A CA 1
ATOM 1691 C C . ASP A 1 213 ? 1.085 4.202 -18.182 1.00 92.38 213 ASP A C 1
ATOM 1693 O O . ASP A 1 213 ? 2.269 4.088 -17.855 1.00 92.38 213 ASP A O 1
ATOM 1697 N N . ASN A 1 214 ? 0.119 4.327 -17.273 1.00 91.69 214 ASN A N 1
ATOM 1698 C CA . ASN A 1 214 ? 0.397 4.352 -15.842 1.00 91.69 214 ASN A CA 1
ATOM 1699 C C . ASN A 1 214 ? 1.102 3.083 -15.354 1.00 91.69 214 ASN A C 1
ATOM 1701 O O . ASN A 1 214 ? 1.836 3.162 -14.371 1.00 91.69 214 ASN A O 1
ATOM 1705 N N . ARG A 1 215 ? 0.894 1.927 -15.997 1.00 90.25 215 ARG A N 1
ATOM 1706 C CA . ARG A 1 215 ? 1.549 0.682 -15.593 1.00 90.25 215 ARG A CA 1
ATOM 1707 C C . ARG A 1 215 ? 3.026 0.737 -15.952 1.00 90.25 215 ARG A C 1
ATOM 1709 O O . ARG A 1 215 ? 3.842 0.612 -15.047 1.00 90.25 215 ARG A O 1
ATOM 1716 N N . ALA A 1 216 ? 3.356 1.004 -17.215 1.00 91.62 216 ALA A N 1
ATOM 1717 C CA . ALA A 1 216 ? 4.745 1.075 -17.666 1.00 91.62 216 ALA A CA 1
ATOM 1718 C C . ALA A 1 216 ? 5.550 2.114 -16.871 1.00 91.62 216 ALA A C 1
ATOM 1720 O O . ALA A 1 216 ? 6.635 1.816 -16.363 1.00 91.62 216 ALA A O 1
ATOM 1721 N N . VAL A 1 217 ? 4.984 3.315 -16.682 1.00 94.75 217 VAL A N 1
ATOM 1722 C CA . VAL A 1 217 ? 5.646 4.376 -15.912 1.00 94.75 217 VAL A CA 1
ATOM 1723 C C . VAL A 1 217 ? 5.875 3.938 -14.470 1.00 94.75 217 VAL A C 1
ATOM 1725 O O . VAL A 1 217 ? 7.011 3.988 -14.006 1.00 94.75 217 VAL A O 1
ATOM 1728 N N . SER A 1 218 ? 4.849 3.449 -13.771 1.00 94.19 218 SER A N 1
ATOM 1729 C CA . SER A 1 218 ? 5.003 3.040 -12.367 1.00 94.19 218 SER A CA 1
ATOM 1730 C C . SER A 1 218 ? 5.966 1.870 -12.200 1.00 94.19 218 SER A C 1
ATOM 1732 O O . SER A 1 218 ? 6.800 1.895 -11.300 1.00 94.19 218 SER A O 1
ATOM 1734 N N . ASP A 1 219 ? 5.887 0.869 -13.079 1.00 93.56 219 ASP A N 1
ATOM 1735 C CA . ASP A 1 219 ? 6.768 -0.296 -13.053 1.00 93.56 219 ASP A CA 1
ATOM 1736 C C . ASP A 1 219 ? 8.226 0.148 -13.242 1.00 93.56 219 ASP A C 1
ATOM 1738 O O . ASP A 1 219 ? 9.107 -0.311 -12.523 1.00 93.56 219 ASP A O 1
ATOM 1742 N N . SER A 1 220 ? 8.486 1.132 -14.113 1.00 94.25 220 SER A N 1
ATOM 1743 C CA . SER A 1 220 ? 9.838 1.677 -14.318 1.00 94.25 220 SER A CA 1
ATOM 1744 C C . SER A 1 220 ? 10.423 2.384 -13.083 1.00 94.25 220 SER A C 1
ATOM 1746 O O . SER A 1 220 ? 11.645 2.517 -12.968 1.00 94.25 220 SER A O 1
ATOM 1748 N N . LEU A 1 221 ? 9.569 2.820 -12.148 1.00 95.19 221 LEU A N 1
ATOM 1749 C CA . LEU A 1 221 ? 9.966 3.492 -10.909 1.00 95.19 221 LEU A CA 1
ATOM 1750 C C . LEU A 1 221 ? 10.286 2.512 -9.776 1.00 95.19 221 LEU A C 1
ATOM 1752 O O . LEU A 1 221 ? 11.082 2.861 -8.903 1.00 95.19 221 LEU A O 1
ATOM 1756 N N . VAL A 1 222 ? 9.726 1.294 -9.801 1.00 95.06 222 VAL A N 1
ATOM 1757 C CA . VAL A 1 222 ? 9.852 0.303 -8.717 1.00 95.06 222 VAL A CA 1
ATOM 1758 C C . VAL A 1 222 ? 11.305 0.085 -8.277 1.00 95.06 222 VAL A C 1
ATOM 1760 O O . VAL A 1 222 ? 11.560 0.268 -7.088 1.00 95.06 222 VAL A O 1
ATOM 1763 N N . PRO A 1 223 ? 12.289 -0.207 -9.158 1.00 93.94 223 PRO A N 1
ATOM 1764 C CA . PRO A 1 223 ? 13.659 -0.489 -8.713 1.00 93.94 223 PRO A CA 1
ATOM 1765 C C . PRO A 1 223 ? 14.256 0.642 -7.871 1.00 93.94 223 PRO A C 1
ATOM 1767 O O . PRO A 1 223 ? 14.750 0.418 -6.765 1.00 93.94 223 PRO A O 1
ATOM 1770 N N . LYS A 1 224 ? 14.133 1.881 -8.363 1.00 93.44 224 LYS A N 1
ATOM 1771 C CA . LYS A 1 224 ? 14.663 3.065 -7.685 1.00 93.44 224 LYS A CA 1
ATOM 1772 C C . LYS A 1 224 ? 13.882 3.367 -6.408 1.00 93.44 224 LYS A C 1
ATOM 1774 O O . LYS A 1 224 ? 14.485 3.760 -5.413 1.00 93.44 224 LYS A O 1
ATOM 1779 N N . SER A 1 225 ? 12.562 3.191 -6.415 1.00 95.12 225 SER A N 1
ATOM 1780 C CA . SER A 1 225 ? 11.733 3.390 -5.227 1.00 95.12 225 SER A CA 1
ATOM 1781 C C . SER A 1 225 ? 12.079 2.400 -4.117 1.00 95.12 225 SER A C 1
ATOM 1783 O O . SER A 1 225 ? 12.286 2.835 -2.989 1.00 95.12 225 SER A O 1
ATOM 1785 N N . LEU A 1 226 ? 12.239 1.108 -4.419 1.00 94.69 226 LEU A N 1
ATOM 1786 C CA . LEU A 1 226 ? 12.637 0.107 -3.423 1.00 94.69 226 LEU A CA 1
ATOM 1787 C C . LEU A 1 226 ? 14.042 0.380 -2.876 1.00 94.69 226 LEU A C 1
ATOM 1789 O O . LEU A 1 226 ? 14.242 0.339 -1.663 1.00 94.69 226 LEU A O 1
ATOM 1793 N N . ALA A 1 227 ? 14.990 0.773 -3.732 1.00 93.31 227 ALA A N 1
ATOM 1794 C CA . ALA A 1 227 ? 16.327 1.173 -3.294 1.00 93.31 227 ALA A CA 1
ATOM 1795 C C . ALA A 1 227 ? 16.297 2.377 -2.331 1.00 93.31 227 ALA A C 1
ATOM 1797 O O . ALA A 1 227 ? 17.081 2.444 -1.381 1.00 93.31 227 ALA A O 1
ATOM 1798 N N . ARG A 1 228 ? 15.378 3.331 -2.539 1.00 93.75 228 ARG A N 1
ATOM 1799 C CA . ARG A 1 228 ? 15.166 4.467 -1.624 1.00 93.75 228 ARG A CA 1
ATOM 1800 C C . ARG A 1 228 ? 14.486 4.050 -0.324 1.00 93.75 228 ARG A C 1
ATOM 1802 O O . ARG A 1 228 ? 14.965 4.435 0.737 1.00 93.75 228 ARG A O 1
ATOM 1809 N N . ILE A 1 229 ? 13.420 3.258 -0.401 1.00 95.12 229 ILE A N 1
ATOM 1810 C CA . ILE A 1 229 ? 12.633 2.823 0.759 1.00 95.12 229 ILE A CA 1
ATOM 1811 C C . ILE A 1 229 ? 13.472 1.931 1.681 1.00 95.12 229 ILE A C 1
ATOM 1813 O O . ILE A 1 229 ? 13.540 2.185 2.882 1.00 95.12 229 ILE A O 1
ATOM 1817 N N . PHE A 1 230 ? 14.149 0.924 1.126 1.00 93.75 230 PHE A N 1
ATOM 1818 C CA . PHE A 1 230 ? 14.836 -0.116 1.896 1.00 93.75 230 PHE A CA 1
ATOM 1819 C C . PHE A 1 230 ? 16.349 0.076 2.018 1.00 93.75 230 PHE A C 1
ATOM 1821 O O . PHE A 1 230 ? 16.952 -0.502 2.911 1.00 93.75 230 PHE A O 1
ATOM 1828 N N . GLY A 1 231 ? 16.979 0.881 1.159 1.00 88.38 231 GLY A N 1
ATOM 1829 C CA . GLY A 1 231 ? 18.431 1.105 1.176 1.00 88.38 231 GLY A CA 1
ATOM 1830 C C . GLY A 1 231 ? 18.849 2.561 1.374 1.00 88.38 231 GLY A C 1
ATOM 1831 O O . GLY A 1 231 ? 20.038 2.869 1.267 1.00 88.38 231 GLY A O 1
ATOM 1832 N N . ASN A 1 232 ? 17.890 3.478 1.564 1.00 81.31 232 ASN A N 1
ATOM 1833 C CA . ASN A 1 232 ? 18.097 4.934 1.565 1.00 81.31 232 ASN A CA 1
ATOM 1834 C C . ASN A 1 232 ? 18.849 5.453 0.309 1.00 81.31 232 ASN A C 1
ATOM 1836 O O . ASN A 1 232 ? 19.417 6.544 0.298 1.00 81.31 232 ASN A O 1
ATOM 1840 N N . GLY A 1 233 ? 18.880 4.659 -0.771 1.00 68.06 233 GLY A N 1
ATOM 1841 C CA . GLY A 1 233 ? 19.680 4.878 -1.980 1.00 68.06 233 GLY A CA 1
ATOM 1842 C C . GLY A 1 233 ? 21.200 4.849 -1.787 1.00 68.06 233 GLY A C 1
ATOM 1843 O O . GLY A 1 233 ? 21.911 5.405 -2.619 1.00 68.06 233 GLY A O 1
ATOM 1844 N N . VAL A 1 234 ? 21.684 4.247 -0.698 1.00 71.81 234 VAL A N 1
ATOM 1845 C CA . VAL A 1 234 ? 23.119 4.077 -0.402 1.00 71.81 234 VAL A CA 1
ATOM 1846 C C . VAL A 1 234 ? 23.522 2.602 -0.419 1.00 71.81 234 VAL A C 1
ATOM 1848 O O . VAL A 1 234 ? 24.693 2.304 -0.616 1.00 71.81 234 VAL A O 1
ATOM 1851 N N . VAL A 1 235 ? 22.566 1.681 -0.250 1.00 72.81 235 VAL A N 1
ATOM 1852 C CA . VAL A 1 235 ? 22.789 0.228 -0.306 1.00 72.81 235 VAL A CA 1
ATOM 1853 C C . VAL A 1 235 ? 22.549 -0.269 -1.740 1.00 72.81 235 VAL A C 1
ATOM 1855 O O . VAL A 1 235 ? 21.386 -0.369 -2.137 1.00 72.81 235 VAL A O 1
ATOM 1858 N N . PRO A 1 236 ? 23.597 -0.588 -2.529 1.00 68.56 236 PRO A N 1
ATOM 1859 C CA . PRO A 1 236 ? 23.434 -0.976 -3.933 1.00 68.56 236 PRO A CA 1
ATOM 1860 C C . PRO A 1 236 ? 22.631 -2.273 -4.102 1.00 68.56 236 PRO A C 1
ATOM 1862 O O . PRO A 1 236 ? 21.842 -2.393 -5.033 1.00 68.56 236 PRO A O 1
ATOM 1865 N N . ASP A 1 237 ? 22.759 -3.203 -3.152 1.00 75.75 237 ASP A N 1
ATOM 1866 C CA . ASP A 1 237 ? 22.080 -4.505 -3.188 1.00 75.75 237 ASP A CA 1
ATOM 1867 C C . ASP A 1 237 ? 20.573 -4.423 -2.883 1.00 75.75 237 ASP A C 1
ATOM 1869 O O . ASP A 1 237 ? 19.851 -5.407 -3.038 1.00 75.75 237 ASP A O 1
ATOM 1873 N N . ALA A 1 238 ? 20.074 -3.255 -2.461 1.00 80.06 238 ALA A N 1
ATOM 1874 C CA . ALA A 1 238 ? 18.643 -3.013 -2.298 1.00 80.06 238 ALA A CA 1
ATOM 1875 C C . ALA A 1 238 ? 17.944 -2.676 -3.630 1.00 80.06 238 ALA A C 1
ATOM 1877 O O . ALA A 1 238 ? 16.713 -2.669 -3.675 1.00 80.06 238 ALA A O 1
ATOM 1878 N N . GLU A 1 239 ? 18.693 -2.381 -4.700 1.00 87.56 239 GLU A N 1
ATOM 1879 C CA . GLU A 1 239 ? 18.135 -2.074 -6.017 1.00 87.56 239 GLU A CA 1
ATOM 1880 C C . GLU A 1 239 ? 17.978 -3.338 -6.873 1.00 87.56 239 GLU A C 1
ATOM 1882 O O . GLU A 1 239 ? 18.882 -4.166 -7.006 1.00 87.56 239 GLU A O 1
ATOM 1887 N N . MET A 1 240 ? 16.813 -3.468 -7.506 1.00 89.56 240 MET A N 1
ATOM 1888 C CA . MET A 1 240 ? 16.561 -4.522 -8.485 1.00 89.56 240 MET A CA 1
ATOM 1889 C C . MET A 1 240 ? 17.418 -4.310 -9.738 1.00 89.56 240 MET A C 1
ATOM 1891 O O . MET A 1 240 ? 17.426 -3.232 -10.337 1.00 89.56 240 MET A O 1
ATOM 1895 N N . ALA A 1 241 ? 18.086 -5.367 -10.194 1.00 88.12 241 ALA A N 1
ATOM 1896 C CA . ALA A 1 241 ? 18.738 -5.381 -11.492 1.00 88.12 241 ALA A CA 1
ATOM 1897 C C . ALA A 1 241 ? 17.696 -5.319 -12.620 1.00 88.12 241 ALA A C 1
ATOM 1899 O O . ALA A 1 241 ? 16.511 -5.592 -12.445 1.00 88.12 241 ALA A O 1
ATOM 1900 N N . ARG A 1 242 ? 18.153 -4.994 -13.833 1.00 87.38 242 ARG A N 1
ATOM 1901 C CA . ARG A 1 242 ? 17.268 -4.795 -14.997 1.00 87.38 242 ARG A CA 1
ATOM 1902 C C . ARG A 1 242 ? 16.519 -6.053 -15.439 1.00 87.38 242 ARG A C 1
ATOM 1904 O O . ARG A 1 242 ? 15.554 -5.930 -16.183 1.00 87.38 242 ARG A O 1
ATOM 1911 N N . SER A 1 243 ? 16.995 -7.227 -15.041 1.00 86.38 243 SER A N 1
ATOM 1912 C CA . SER A 1 243 ? 16.388 -8.529 -15.323 1.00 86.38 243 SER A CA 1
ATOM 1913 C C . SER A 1 243 ? 15.555 -9.066 -14.157 1.00 86.38 243 SER A C 1
ATOM 1915 O O . SER A 1 243 ? 14.799 -10.016 -14.351 1.00 86.38 243 SER A O 1
ATOM 1917 N N . ASP A 1 244 ? 15.651 -8.462 -12.969 1.00 88.81 244 ASP A N 1
ATOM 1918 C CA . ASP A 1 244 ? 14.880 -8.896 -11.809 1.00 88.81 244 ASP A CA 1
ATOM 1919 C C . ASP A 1 244 ? 13.412 -8.502 -11.987 1.00 88.81 244 ASP A C 1
ATOM 1921 O O . ASP A 1 244 ? 13.094 -7.382 -12.394 1.00 88.81 244 ASP A O 1
ATOM 1925 N N . THR A 1 245 ? 12.511 -9.425 -11.654 1.00 89.19 245 THR A N 1
ATOM 1926 C CA . THR A 1 245 ? 11.065 -9.195 -11.723 1.00 89.19 245 THR A CA 1
ATOM 1927 C C . THR A 1 245 ? 10.453 -9.381 -10.349 1.00 89.19 245 THR A C 1
ATOM 1929 O O . THR A 1 245 ? 10.531 -10.467 -9.775 1.00 89.19 245 THR A O 1
ATOM 1932 N N . LEU A 1 246 ? 9.817 -8.332 -9.834 1.00 91.44 246 LEU A N 1
ATOM 1933 C CA . LEU A 1 246 ? 9.023 -8.424 -8.617 1.00 91.44 246 LEU A CA 1
ATOM 1934 C C . LEU A 1 246 ? 7.650 -8.984 -8.980 1.00 91.44 246 LEU A C 1
ATOM 1936 O O . LEU A 1 246 ? 6.920 -8.368 -9.761 1.00 91.44 246 LEU A O 1
ATOM 1940 N N . LYS A 1 247 ? 7.315 -10.153 -8.437 1.00 90.75 247 LYS A N 1
ATOM 1941 C CA . LYS A 1 247 ? 6.077 -10.883 -8.724 1.00 90.75 247 LYS A CA 1
ATOM 1942 C C . LYS A 1 247 ? 5.056 -10.651 -7.614 1.00 90.75 247 LYS A C 1
ATOM 1944 O O . LYS A 1 247 ? 5.293 -11.041 -6.482 1.00 90.75 247 LYS A O 1
ATOM 1949 N N . SER A 1 248 ? 3.937 -10.020 -7.951 1.00 90.12 248 SER A N 1
ATOM 1950 C CA . SER A 1 248 ? 2.895 -9.614 -7.008 1.00 90.12 248 SER A CA 1
ATOM 1951 C C . SER A 1 248 ? 1.539 -9.567 -7.697 1.00 90.12 248 SER A C 1
ATOM 1953 O O . SER A 1 248 ? 1.446 -9.144 -8.856 1.00 90.12 248 SER A O 1
ATOM 1955 N N . GLN A 1 249 ? 0.474 -9.908 -6.965 1.00 90.56 249 GLN A N 1
ATOM 1956 C CA . GLN A 1 249 ? -0.877 -9.492 -7.342 1.00 90.56 249 GLN A CA 1
ATOM 1957 C C . GLN A 1 249 ? -0.982 -7.962 -7.348 1.00 90.56 249 GLN A C 1
ATOM 1959 O O . GLN A 1 249 ? -0.215 -7.264 -6.680 1.00 90.56 249 GLN A O 1
ATOM 1964 N N . CYS A 1 250 ? -1.932 -7.432 -8.117 1.00 87.50 250 CYS A N 1
ATOM 1965 C CA . CYS A 1 250 ? -2.191 -5.999 -8.128 1.00 87.50 250 CYS A CA 1
ATOM 1966 C C . CYS A 1 250 ? -3.145 -5.581 -7.001 1.00 87.50 250 CYS A C 1
ATOM 1968 O O . CYS A 1 250 ? -3.804 -6.403 -6.365 1.00 87.50 250 CYS A O 1
ATOM 1970 N N . CYS A 1 251 ? -3.323 -4.262 -6.904 1.00 90.44 251 CYS A N 1
ATOM 1971 C CA . CYS A 1 251 ? -4.561 -3.640 -6.444 1.00 90.44 251 CYS A CA 1
ATOM 1972 C C . CYS A 1 251 ? -4.751 -3.530 -4.927 1.00 90.44 251 CYS A C 1
ATOM 1974 O O . CYS A 1 251 ? -5.794 -3.051 -4.511 1.00 90.44 251 CYS A O 1
ATOM 1976 N N . ALA A 1 252 ? -3.750 -3.888 -4.118 1.00 93.62 252 ALA A N 1
ATOM 1977 C CA . ALA A 1 252 ? -3.643 -3.498 -2.706 1.00 93.62 252 ALA A CA 1
ATOM 1978 C C . ALA A 1 252 ? -4.855 -3.823 -1.803 1.00 93.62 252 ALA A C 1
ATOM 1980 O O . ALA A 1 252 ? -5.019 -3.192 -0.769 1.00 93.62 252 ALA A O 1
ATOM 1981 N N . GLN A 1 253 ? -5.660 -4.838 -2.132 1.00 96.56 253 GLN A N 1
ATOM 1982 C CA . GLN A 1 253 ? -6.658 -5.385 -1.207 1.00 96.56 253 GLN A CA 1
ATOM 1983 C C . GLN A 1 253 ? -6.120 -6.674 -0.597 1.00 96.56 253 GLN A C 1
ATOM 1985 O O . GLN A 1 253 ? -5.754 -7.600 -1.325 1.00 96.56 253 GLN A O 1
ATOM 1990 N N . PHE A 1 254 ? -6.025 -6.731 0.726 1.00 97.81 254 PHE A N 1
ATOM 1991 C CA . PHE A 1 254 ? -5.378 -7.841 1.425 1.00 97.81 254 PHE A CA 1
ATOM 1992 C C . PHE A 1 254 ? -5.828 -7.942 2.882 1.00 97.81 254 PHE A C 1
ATOM 1994 O O . PHE A 1 254 ? -6.410 -7.016 3.446 1.00 97.81 254 PHE A O 1
ATOM 2001 N N . VAL A 1 255 ? -5.532 -9.082 3.493 1.00 98.12 255 VAL A N 1
ATOM 2002 C CA . VAL A 1 255 ? -5.684 -9.329 4.925 1.00 98.12 255 VAL A CA 1
ATOM 2003 C C . VAL A 1 255 ? -4.322 -9.618 5.540 1.00 98.12 255 VAL A C 1
ATOM 2005 O O . VAL A 1 255 ? -3.501 -10.304 4.932 1.00 98.12 255 VAL A O 1
ATOM 2008 N N . VAL A 1 256 ? -4.077 -9.081 6.734 1.00 98.25 256 VAL A N 1
ATOM 2009 C CA . VAL A 1 256 ? -2.822 -9.256 7.476 1.00 98.25 256 VAL A CA 1
ATOM 2010 C C . VAL A 1 256 ? -3.059 -9.577 8.938 1.00 98.25 256 VAL A C 1
ATOM 2012 O O . VAL A 1 256 ? -4.025 -9.119 9.557 1.00 98.25 256 VAL A O 1
ATOM 2015 N N . SER A 1 257 ? -2.147 -10.358 9.506 1.00 97.94 257 SER A N 1
ATOM 2016 C CA . SER A 1 257 ? -2.149 -10.672 10.929 1.00 97.94 257 SER A CA 1
ATOM 2017 C C . SER A 1 257 ? -1.547 -9.525 11.745 1.00 97.94 257 SER A C 1
ATOM 2019 O O . SER A 1 257 ? -0.724 -8.742 11.260 1.00 97.94 257 SER A O 1
ATOM 2021 N N . ARG A 1 258 ? -1.909 -9.447 13.033 1.00 97.00 258 ARG A N 1
ATOM 2022 C CA . ARG A 1 258 ? -1.254 -8.528 13.979 1.00 97.00 258 ARG A CA 1
ATOM 2023 C C . ARG A 1 258 ? 0.257 -8.765 14.029 1.00 97.00 258 ARG A C 1
ATOM 2025 O O . ARG A 1 258 ? 1.022 -7.808 14.045 1.00 97.00 258 ARG A O 1
ATOM 2032 N N . ALA A 1 259 ? 0.671 -10.034 14.046 1.00 96.19 259 ALA A N 1
ATOM 2033 C CA . ALA A 1 259 ? 2.080 -10.406 14.077 1.00 96.19 259 ALA A CA 1
ATOM 2034 C C . ALA A 1 259 ? 2.819 -9.902 12.831 1.00 96.19 259 ALA A C 1
ATOM 2036 O O . ALA A 1 259 ? 3.889 -9.329 12.983 1.00 96.19 259 ALA A O 1
ATOM 2037 N N . GLY A 1 260 ? 2.214 -10.032 11.642 1.00 96.38 260 GLY A N 1
ATOM 2038 C CA . GLY A 1 260 ? 2.709 -9.467 10.384 1.00 96.38 260 GLY A CA 1
ATOM 2039 C C . GLY A 1 260 ? 2.941 -7.966 10.473 1.00 96.38 260 GLY A C 1
ATOM 2040 O O . GLY A 1 260 ? 4.038 -7.488 10.210 1.00 96.38 260 GLY A O 1
ATOM 2041 N N . ILE A 1 261 ? 1.940 -7.227 10.956 1.00 97.88 261 ILE A N 1
ATOM 2042 C CA . ILE A 1 261 ? 2.063 -5.778 11.162 1.00 97.88 261 ILE A CA 1
ATOM 2043 C C . ILE A 1 261 ? 3.208 -5.430 12.121 1.00 97.88 261 ILE A C 1
ATOM 2045 O O . ILE A 1 261 ? 3.932 -4.461 11.895 1.00 97.88 261 ILE A O 1
ATOM 2049 N N . HIS A 1 262 ? 3.399 -6.215 13.178 1.00 97.06 262 HIS A N 1
ATOM 2050 C CA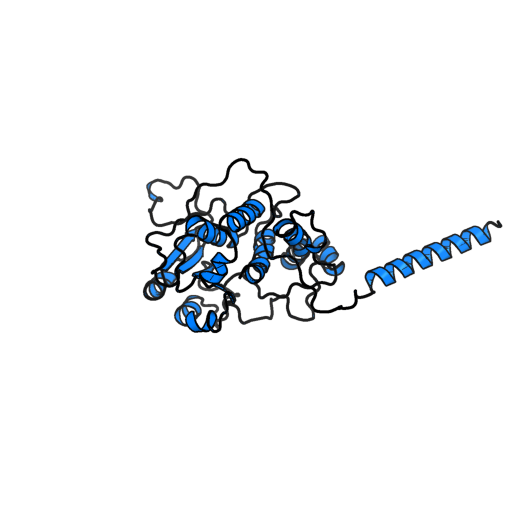 . HIS A 1 262 ? 4.437 -5.978 14.183 1.00 97.06 262 HIS A CA 1
ATOM 2051 C C . HIS A 1 262 ? 5.827 -6.504 13.807 1.00 97.06 262 HIS A C 1
ATOM 2053 O O . HIS A 1 262 ? 6.758 -6.296 14.584 1.00 97.06 262 HIS A O 1
ATOM 2059 N N . GLN A 1 263 ? 6.008 -7.103 12.623 1.00 95.56 263 GLN A N 1
ATOM 2060 C CA . GLN A 1 263 ? 7.349 -7.375 12.080 1.00 95.56 263 GLN A CA 1
ATOM 2061 C C . GLN A 1 263 ? 8.113 -6.075 11.784 1.00 95.56 263 GLN A C 1
ATOM 2063 O O . GLN A 1 263 ? 9.340 -6.046 11.875 1.00 95.56 263 GLN A O 1
ATOM 2068 N N . HIS A 1 264 ? 7.386 -4.990 11.508 1.00 96.62 264 HIS A N 1
ATOM 2069 C CA . HIS A 1 264 ? 7.929 -3.652 11.306 1.00 96.62 264 HIS A CA 1
ATOM 2070 C C . HIS A 1 264 ? 7.510 -2.719 12.434 1.00 96.62 264 HIS A C 1
ATOM 2072 O O . HIS A 1 264 ? 6.365 -2.724 12.877 1.00 96.62 264 HIS A O 1
ATOM 2078 N N . SER A 1 265 ? 8.431 -1.869 12.878 1.00 97.81 265 SER A N 1
ATOM 2079 C CA . SER A 1 265 ? 8.154 -0.872 13.911 1.00 97.81 265 SER A CA 1
ATOM 2080 C C . SER A 1 265 ? 7.204 0.229 13.422 1.00 97.81 265 SER A C 1
ATOM 2082 O O . SER A 1 265 ? 7.180 0.576 12.241 1.00 97.81 265 SER A O 1
ATOM 2084 N N . GLN A 1 266 ? 6.493 0.885 14.348 1.00 98.00 266 GLN A N 1
ATOM 2085 C CA . GLN A 1 266 ? 5.689 2.079 14.037 1.00 98.00 266 GLN A CA 1
ATOM 2086 C C . GLN A 1 266 ? 6.500 3.137 13.265 1.00 98.00 266 GLN A C 1
ATOM 2088 O O . GLN A 1 266 ? 5.994 3.763 12.335 1.00 98.00 266 GLN A O 1
ATOM 2093 N N . GLY A 1 267 ? 7.780 3.306 13.620 1.00 97.81 267 GLY A N 1
ATOM 2094 C CA . GLY A 1 267 ? 8.695 4.239 12.964 1.00 97.81 267 GLY A CA 1
ATOM 2095 C C . GLY A 1 267 ? 8.975 3.910 11.495 1.00 97.81 267 GLY A C 1
ATOM 2096 O O . GLY A 1 267 ? 9.178 4.826 10.704 1.00 97.81 267 GLY A O 1
ATOM 2097 N N . GLU A 1 268 ? 8.934 2.638 11.097 1.00 97.88 268 GLU A N 1
ATOM 2098 C CA . GLU A 1 268 ? 9.092 2.233 9.695 1.00 97.88 268 GLU A CA 1
ATOM 2099 C C . GLU A 1 268 ? 7.867 2.598 8.858 1.00 97.88 268 GLU A C 1
ATOM 2101 O O . GLU A 1 268 ? 8.019 3.110 7.749 1.00 97.88 268 GLU A O 1
ATOM 2106 N N . TYR A 1 269 ? 6.659 2.438 9.405 1.00 98.19 269 TYR A N 1
ATOM 2107 C CA . TYR A 1 269 ? 5.443 2.931 8.753 1.00 98.19 269 TYR A CA 1
ATOM 2108 C C . TYR A 1 269 ? 5.448 4.456 8.638 1.00 98.19 269 TYR A C 1
ATOM 2110 O O . TYR A 1 269 ? 5.089 4.993 7.590 1.00 98.19 269 TYR A O 1
ATOM 2118 N N . VAL A 1 270 ? 5.914 5.165 9.675 1.00 98.06 270 VAL A N 1
ATOM 2119 C CA . VAL A 1 270 ? 6.114 6.622 9.620 1.00 98.06 270 VAL A CA 1
ATOM 2120 C C . VAL A 1 270 ? 7.116 6.989 8.526 1.00 98.06 270 VAL A C 1
ATOM 2122 O O . VAL A 1 270 ? 6.828 7.876 7.728 1.00 98.06 270 VAL A O 1
ATOM 2125 N N . ALA A 1 271 ? 8.254 6.299 8.434 1.00 97.38 271 ALA A N 1
ATOM 2126 C CA . ALA A 1 271 ? 9.250 6.537 7.391 1.00 97.38 271 ALA A CA 1
ATOM 2127 C C . ALA A 1 271 ? 8.680 6.289 5.985 1.00 97.38 271 ALA A C 1
ATOM 2129 O O . ALA A 1 271 ? 8.878 7.109 5.089 1.00 97.38 271 ALA A O 1
ATOM 2130 N N . LEU A 1 272 ? 7.907 5.2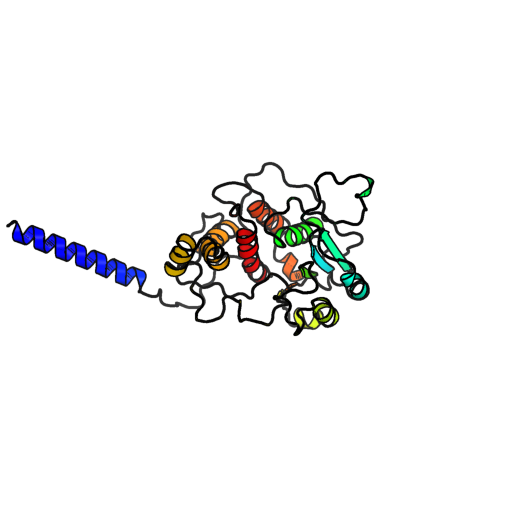15 5.793 1.00 97.56 272 LEU A N 1
ATOM 2131 C CA . LEU A 1 272 ? 7.246 4.930 4.520 1.00 97.56 272 LEU A CA 1
ATOM 2132 C C . LEU A 1 272 ? 6.181 5.985 4.168 1.00 97.56 272 LEU A C 1
ATOM 2134 O O . LEU A 1 272 ? 6.079 6.398 3.014 1.00 97.56 272 LEU A O 1
ATOM 2138 N N . ARG A 1 273 ? 5.429 6.485 5.158 1.00 97.75 273 ARG A N 1
ATOM 2139 C CA . ARG A 1 273 ? 4.502 7.614 4.973 1.00 97.75 273 ARG A CA 1
ATOM 2140 C C . ARG A 1 273 ? 5.242 8.888 4.580 1.00 97.75 273 ARG A C 1
ATOM 2142 O O . ARG A 1 273 ? 4.788 9.593 3.683 1.00 97.75 273 ARG A O 1
ATOM 2149 N N . GLN A 1 274 ? 6.388 9.166 5.196 1.00 97.38 274 GLN A N 1
ATOM 2150 C CA . GLN A 1 274 ? 7.202 10.321 4.827 1.00 97.38 274 GLN A CA 1
ATOM 2151 C C . GLN A 1 274 ? 7.783 10.198 3.422 1.00 97.38 274 GLN A C 1
ATOM 2153 O O . GLN A 1 274 ? 7.822 11.193 2.716 1.00 97.38 274 GLN A O 1
ATOM 2158 N N . TRP A 1 275 ? 8.117 8.997 2.949 1.00 97.38 275 TRP A N 1
ATOM 2159 C CA . TRP A 1 275 ? 8.515 8.816 1.550 1.00 97.38 275 TRP A CA 1
ATOM 2160 C C . TRP A 1 275 ? 7.432 9.285 0.557 1.00 97.38 275 TRP A C 1
ATOM 2162 O O . TRP A 1 275 ? 7.770 9.824 -0.496 1.00 97.38 275 TRP A O 1
ATOM 2172 N N . LEU A 1 276 ? 6.139 9.145 0.886 1.00 97.12 276 LEU A N 1
ATOM 2173 C CA . LEU A 1 276 ? 5.040 9.688 0.071 1.00 97.12 276 LEU A CA 1
ATOM 2174 C C . LEU A 1 276 ? 4.868 11.209 0.191 1.00 97.12 276 LEU A C 1
ATOM 2176 O O . LEU A 1 276 ? 4.456 11.847 -0.786 1.00 97.12 276 LEU A O 1
ATOM 2180 N N . LEU A 1 277 ? 5.071 11.751 1.396 1.00 96.38 277 LEU A N 1
ATOM 2181 C CA . LEU A 1 277 ? 4.752 13.139 1.750 1.00 96.38 277 LEU A CA 1
ATOM 2182 C C . LEU A 1 277 ? 5.886 14.123 1.477 1.00 96.38 277 LEU A C 1
ATOM 2184 O O . LEU A 1 277 ? 5.600 15.278 1.164 1.00 96.38 277 LEU A O 1
ATOM 2188 N N . ASP A 1 278 ? 7.131 13.681 1.622 1.00 96.12 278 ASP A N 1
ATOM 2189 C CA . ASP A 1 278 ? 8.313 14.491 1.371 1.00 96.12 278 ASP A CA 1
ATOM 2190 C C . ASP A 1 278 ? 8.394 14.903 -0.105 1.00 96.12 278 ASP A C 1
ATOM 2192 O O . ASP A 1 278 ? 7.823 14.278 -1.003 1.00 96.12 278 ASP A O 1
ATOM 2196 N N . GLU A 1 279 ? 9.170 15.951 -0.362 1.00 92.00 279 GLU A N 1
ATOM 2197 C CA . GLU A 1 279 ? 9.449 16.452 -1.702 1.00 92.00 279 GLU A CA 1
ATOM 2198 C C . GLU A 1 279 ? 10.945 16.310 -2.015 1.00 92.00 279 GLU A C 1
ATOM 2200 O O . GLU A 1 279 ? 11.800 16.460 -1.142 1.00 92.00 279 GLU A O 1
ATOM 2205 N N . GLY A 1 280 ? 11.282 16.024 -3.277 1.00 88.62 280 GLY A N 1
ATOM 2206 C CA . GLY A 1 280 ? 12.667 15.998 -3.756 1.00 88.62 280 GLY A CA 1
ATOM 2207 C C . GLY A 1 280 ? 13.169 14.638 -4.272 1.00 88.62 280 GLY A C 1
ATOM 2208 O O . GLY A 1 280 ? 12.408 13.683 -4.414 1.00 88.62 280 GLY A O 1
ATOM 2209 N N . PRO A 1 281 ? 14.474 14.530 -4.594 1.00 80.88 281 PRO A N 1
ATOM 2210 C CA . PRO A 1 281 ? 15.047 13.455 -5.424 1.00 80.88 281 PRO A CA 1
ATOM 2211 C C . PRO A 1 281 ? 15.122 12.058 -4.770 1.00 80.88 281 PRO A C 1
ATOM 2213 O O . PRO A 1 281 ? 15.572 11.096 -5.411 1.00 80.88 281 PRO A O 1
ATOM 2216 N N . GLY A 1 282 ? 14.717 11.941 -3.503 1.00 87.94 282 GLY A N 1
ATOM 2217 C CA . GLY A 1 282 ? 14.607 10.680 -2.759 1.00 87.94 282 GLY A CA 1
ATOM 2218 C C . GLY A 1 282 ? 13.171 10.260 -2.431 1.00 87.94 282 GLY A C 1
ATOM 2219 O O . GLY A 1 282 ? 12.957 9.085 -2.131 1.00 87.94 282 GLY A O 1
ATOM 2220 N N . ALA A 1 283 ? 12.217 11.187 -2.516 1.00 94.94 283 ALA A N 1
ATOM 2221 C CA . ALA A 1 283 ? 10.817 10.955 -2.194 1.00 94.94 283 ALA A CA 1
ATOM 2222 C C . ALA A 1 283 ? 10.066 10.295 -3.362 1.00 94.94 283 ALA A C 1
ATOM 2224 O O . ALA A 1 283 ? 10.603 10.088 -4.458 1.00 94.94 283 ALA A O 1
ATOM 2225 N N . ALA A 1 284 ? 8.810 9.936 -3.122 1.00 96.31 284 ALA A N 1
ATOM 2226 C CA . ALA A 1 284 ? 7.919 9.402 -4.136 1.00 96.31 284 ALA A CA 1
ATOM 2227 C C . ALA A 1 284 ? 7.684 10.406 -5.279 1.00 96.31 284 ALA A C 1
ATOM 2229 O O . ALA A 1 284 ? 7.627 11.617 -5.077 1.00 96.31 284 ALA A O 1
ATOM 2230 N N . THR A 1 285 ? 7.466 9.892 -6.494 1.00 95.19 285 THR A N 1
ATOM 2231 C CA . THR A 1 285 ? 7.052 10.709 -7.651 1.00 95.19 285 THR A CA 1
ATOM 2232 C C . THR A 1 285 ? 5.784 11.496 -7.346 1.00 95.19 285 THR A C 1
ATOM 2234 O O . THR A 1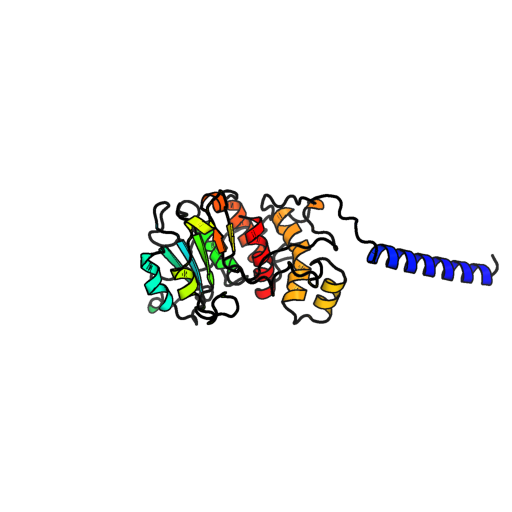 285 ? 4.832 10.901 -6.857 1.00 95.19 285 THR A O 1
ATOM 2237 N N . GLY A 1 286 ? 5.707 12.783 -7.694 1.00 94.38 286 GLY A N 1
ATOM 2238 C CA . GLY A 1 286 ? 4.536 13.631 -7.414 1.00 94.38 286 GLY A CA 1
ATOM 2239 C C . GLY A 1 286 ? 3.202 13.141 -8.002 1.00 94.38 286 GLY A C 1
ATOM 2240 O O . GLY A 1 286 ? 2.153 13.640 -7.618 1.00 94.38 286 GLY A O 1
ATOM 2241 N N . ASN A 1 287 ? 3.210 12.144 -8.892 1.00 95.44 287 ASN A N 1
ATOM 2242 C CA . ASN A 1 287 ? 1.998 11.510 -9.404 1.00 95.44 287 ASN A CA 1
ATOM 2243 C C . ASN A 1 287 ? 1.465 10.438 -8.431 1.00 95.44 287 ASN A C 1
ATOM 2245 O O . ASN A 1 287 ? 2.130 9.434 -8.168 1.00 95.44 287 ASN A O 1
ATOM 2249 N N . ASP A 1 288 ? 0.250 10.628 -7.912 1.00 94.69 288 ASP A N 1
ATOM 2250 C CA . ASP A 1 288 ? -0.392 9.722 -6.946 1.00 94.69 288 ASP A CA 1
ATOM 2251 C C . ASP A 1 288 ? -0.653 8.319 -7.473 1.00 94.69 288 ASP A C 1
ATOM 2253 O O . ASP A 1 288 ? -0.433 7.346 -6.753 1.00 94.69 288 ASP A O 1
ATOM 2257 N N . LYS A 1 289 ? -1.050 8.198 -8.743 1.00 93.69 289 LYS A N 1
ATOM 2258 C CA . LYS A 1 289 ? -1.306 6.895 -9.367 1.00 93.69 289 LYS A CA 1
ATOM 2259 C C . LYS A 1 289 ? -0.029 6.069 -9.427 1.00 93.69 289 LYS A C 1
ATOM 2261 O O . LYS A 1 289 ? -0.069 4.861 -9.209 1.00 93.69 289 LYS A O 1
ATOM 2266 N N . HIS A 1 290 ? 1.101 6.721 -9.700 1.00 95.56 290 HIS A N 1
ATOM 2267 C CA . HIS A 1 290 ? 2.395 6.051 -9.787 1.00 95.56 290 HIS A CA 1
ATOM 2268 C C . HIS A 1 290 ? 2.950 5.705 -8.407 1.00 95.56 290 HIS A C 1
ATOM 2270 O O . HIS A 1 290 ? 3.357 4.568 -8.182 1.00 95.56 290 HIS A O 1
ATOM 2276 N N . ALA A 1 291 ? 2.915 6.649 -7.464 1.00 96.44 291 ALA A N 1
ATOM 2277 C CA . ALA A 1 291 ? 3.371 6.419 -6.094 1.00 96.44 291 ALA A CA 1
ATOM 2278 C C . ALA A 1 291 ? 2.541 5.339 -5.374 1.00 96.44 291 ALA A C 1
ATOM 2280 O O . ALA A 1 291 ? 3.111 4.440 -4.756 1.00 96.44 291 ALA A O 1
ATOM 2281 N N . GLY A 1 292 ? 1.211 5.378 -5.508 1.00 95.38 292 GLY A N 1
ATOM 2282 C CA . GLY A 1 292 ? 0.314 4.360 -4.954 1.00 95.38 292 GLY A CA 1
ATOM 2283 C C . GLY A 1 292 ? 0.565 2.980 -5.563 1.00 95.38 292 GLY A C 1
ATOM 2284 O O . GLY A 1 292 ? 0.682 1.994 -4.839 1.00 95.38 292 GLY A O 1
ATOM 2285 N N . ARG A 1 293 ? 0.777 2.898 -6.886 1.00 94.12 293 ARG A N 1
ATOM 2286 C CA . ARG A 1 293 ? 1.101 1.627 -7.551 1.00 94.12 293 ARG A CA 1
ATOM 2287 C C . ARG A 1 293 ? 2.436 1.043 -7.092 1.00 94.12 293 ARG A C 1
ATOM 2289 O O . ARG A 1 293 ? 2.512 -0.167 -6.904 1.00 94.12 293 ARG A O 1
ATOM 2296 N N . VAL A 1 294 ? 3.457 1.867 -6.850 1.00 95.19 294 VAL A N 1
ATOM 2297 C CA . VAL A 1 294 ? 4.707 1.396 -6.229 1.00 95.19 294 VAL A CA 1
ATOM 2298 C C . VAL A 1 294 ? 4.424 0.750 -4.871 1.00 95.19 294 VAL A C 1
ATOM 2300 O O . VAL A 1 294 ? 4.885 -0.363 -4.632 1.00 95.19 294 VAL A O 1
ATOM 2303 N N . LEU A 1 295 ? 3.624 1.387 -4.010 1.00 95.81 295 LEU A N 1
ATOM 2304 C CA . LEU A 1 295 ? 3.283 0.814 -2.703 1.00 95.81 295 LEU A CA 1
ATOM 2305 C C . LEU A 1 295 ? 2.385 -0.418 -2.784 1.00 95.81 295 LEU A C 1
ATOM 2307 O O . LEU A 1 295 ? 2.505 -1.292 -1.932 1.00 95.81 295 LEU A O 1
ATOM 2311 N N . SER A 1 296 ? 1.574 -0.560 -3.835 1.00 93.69 296 SER A N 1
ATOM 2312 C CA . SER A 1 296 ? 0.809 -1.792 -4.062 1.00 93.69 296 SER A CA 1
ATOM 2313 C C . SER A 1 296 ? 1.709 -3.031 -4.166 1.00 93.69 296 SER A C 1
ATOM 2315 O O . SER A 1 296 ? 1.308 -4.111 -3.737 1.00 93.69 296 SER A O 1
ATOM 2317 N N . TYR A 1 297 ? 2.947 -2.862 -4.651 1.00 92.12 297 TYR A N 1
ATOM 2318 C CA . TYR A 1 297 ? 3.967 -3.908 -4.647 1.00 92.12 297 TYR A CA 1
ATOM 2319 C C . TYR A 1 297 ? 4.681 -4.055 -3.301 1.00 92.12 297 TYR A C 1
ATOM 2321 O O . TYR A 1 297 ? 5.269 -5.091 -3.043 1.00 92.12 297 TYR A O 1
ATOM 2329 N N . VAL A 1 298 ? 4.674 -3.046 -2.437 1.00 93.75 298 VAL A N 1
ATOM 2330 C CA . VAL A 1 298 ? 5.400 -3.086 -1.161 1.00 93.75 298 VAL A CA 1
ATOM 2331 C C . VAL A 1 298 ? 4.649 -3.899 -0.104 1.00 93.75 298 VAL A C 1
ATOM 2333 O O . VAL A 1 298 ? 5.283 -4.517 0.745 1.00 93.75 298 VAL A O 1
ATOM 2336 N N . TRP A 1 299 ? 3.317 -3.978 -0.173 1.00 95.06 299 TRP A N 1
ATOM 2337 C CA . TRP A 1 299 ? 2.520 -4.655 0.858 1.00 95.06 299 TRP A CA 1
ATOM 2338 C C . TRP A 1 299 ? 2.864 -6.133 1.055 1.00 95.06 299 TRP A C 1
ATOM 2340 O O . TRP A 1 299 ? 2.976 -6.561 2.195 1.00 95.06 299 TRP A O 1
ATOM 2350 N N . HIS A 1 300 ? 3.094 -6.893 -0.019 1.00 91.19 300 HIS A N 1
ATOM 2351 C CA . HIS A 1 300 ? 3.486 -8.307 0.095 1.00 91.19 300 HIS A CA 1
ATOM 2352 C C . HIS A 1 300 ? 4.955 -8.502 0.517 1.00 91.19 300 HIS A C 1
ATOM 2354 O O . HIS A 1 300 ? 5.369 -9.623 0.784 1.00 91.19 300 HIS A O 1
ATOM 2360 N N . ILE A 1 301 ? 5.765 -7.435 0.506 1.00 92.44 301 ILE A N 1
ATOM 2361 C CA . ILE A 1 301 ? 7.143 -7.458 1.016 1.00 92.44 301 ILE A CA 1
ATOM 2362 C C . ILE A 1 301 ? 7.133 -7.241 2.536 1.00 92.44 301 ILE A C 1
ATOM 2364 O O . ILE A 1 301 ? 7.977 -7.787 3.236 1.00 92.44 301 ILE A O 1
ATOM 2368 N N . PHE A 1 302 ? 6.190 -6.436 3.036 1.00 90.31 302 PHE A N 1
ATOM 2369 C CA . PHE A 1 302 ? 6.079 -6.053 4.448 1.00 90.31 302 PHE A CA 1
ATOM 2370 C C . PHE A 1 302 ? 5.462 -7.125 5.354 1.00 90.31 302 PHE A C 1
ATOM 2372 O O . PHE A 1 302 ? 5.648 -7.065 6.568 1.00 90.31 302 PHE A O 1
ATOM 2379 N N . PHE A 1 303 ? 4.661 -8.037 4.805 1.00 92.69 303 PHE A N 1
ATOM 2380 C CA . PHE A 1 303 ? 3.791 -8.923 5.578 1.00 92.69 303 PHE A CA 1
ATOM 2381 C C . PHE A 1 303 ? 3.861 -10.360 5.065 1.00 92.69 303 PHE A C 1
ATOM 2383 O O . PHE A 1 303 ? 3.791 -11.280 5.914 1.00 92.69 303 PHE A O 1
#

Secondary structure (DSSP, 8-state):
--HHHHHHHHHHHHHHHHHHHHHHHHS-----S-PPP--SS-------SS-PPP----TT--TTSSPEEEEEE-TTS--GGGGGGGGT-EEEEEETT--SS--TTT--TT-B--SSS-TTHHHHHHHHHHHTGGG--TT-EEEEES-SB-TTS-STT-BHHHHHHH--HHHHS-TT--EEES----TTSS-STTSPPTT-HHHHHHHHH-TT-HHHHHHHHHHHHHHHHHHTTT-GGGSPPTT------SS--EEE-HHHHTTS-HHHHHHHHHHHH--STTS--S-HHHHHHHHHHHHHHH-

pLDDT: mean 89.98, std 10.71, range [49.88, 98.75]